Protein AF-A0A9P5XUU3-F1 (afdb_monomer_lite)

pLDDT: mean 78.62, std 19.65, range [27.23, 97.88]

InterPro domains:
  IPR021765 Mycotoxin biosynthesis protein UstYa-like [PF11807] (50-135)
  IPR021765 Mycotoxin biosynthesis protein UstYa-like [PTHR33365] (33-139)

Sequence (189 aa):
MRLPIKLEPVQAEFDCSVRYSLNSPVAEEVWTKSTDTQSGGMIRLGPDRRVFAIAMYHQLHCLAGISRALTAKNRTTASDGHVGHCLNYLRQVFECSADATEEPVVKVSTLKSQGCAPPFIRQCSNWSTLYDFISANYLAFHQFKVKNGTWSCSNEGRDETEGTPKRPPQADLCMLSASGRDSPEAHVH

Structure (mmCIF, N/CA/C/O backbone):
data_AF-A0A9P5XUU3-F1
#
_entry.id   AF-A0A9P5XUU3-F1
#
loop_
_atom_site.group_PDB
_atom_site.id
_atom_site.type_symbol
_atom_site.label_atom_id
_atom_site.label_alt_id
_atom_site.label_comp_id
_atom_site.label_asym_id
_atom_site.label_entity_id
_atom_site.label_seq_id
_atom_site.pdbx_PDB_ins_code
_atom_site.Cartn_x
_atom_site.Cartn_y
_atom_site.Cartn_z
_atom_site.occupancy
_atom_site.B_iso_or_equiv
_atom_site.auth_seq_id
_atom_site.auth_comp_id
_atom_site.auth_asym_id
_atom_site.auth_atom_id
_atom_site.pdbx_PDB_model_num
ATOM 1 N N . MET A 1 1 ? -11.807 -11.738 6.357 1.00 65.62 1 MET A N 1
ATOM 2 C CA . MET A 1 1 ? -12.912 -10.779 6.595 1.00 65.62 1 MET A CA 1
ATOM 3 C C . MET A 1 1 ? -12.605 -9.508 5.810 1.00 65.62 1 MET A C 1
ATOM 5 O O . MET A 1 1 ? -11.442 -9.128 5.778 1.00 65.62 1 MET A O 1
ATOM 9 N N . ARG A 1 2 ? -13.588 -8.906 5.130 1.00 84.50 2 ARG A N 1
ATOM 10 C CA . ARG A 1 2 ? -13.426 -7.645 4.378 1.00 84.50 2 ARG A CA 1
ATOM 11 C C . ARG A 1 2 ? -14.176 -6.519 5.089 1.00 84.50 2 ARG A C 1
ATOM 13 O O . ARG A 1 2 ? -15.136 -6.792 5.808 1.00 84.50 2 ARG A O 1
ATOM 20 N N . LEU A 1 3 ? -13.724 -5.281 4.899 1.00 90.31 3 LEU A N 1
ATOM 21 C CA . LEU A 1 3 ? -14.426 -4.106 5.412 1.00 90.31 3 LEU A CA 1
ATOM 22 C C . LEU A 1 3 ? -15.772 -3.932 4.703 1.00 90.31 3 LEU A C 1
ATOM 24 O O . LEU A 1 3 ? -15.871 -4.278 3.524 1.00 90.31 3 LEU A O 1
ATOM 28 N N . PRO A 1 4 ? -16.795 -3.388 5.386 1.00 90.00 4 PRO A N 1
ATOM 29 C CA . PRO A 1 4 ? -18.115 -3.152 4.809 1.00 90.00 4 PRO A CA 1
ATOM 30 C C . PRO A 1 4 ? -18.118 -1.887 3.934 1.00 90.00 4 PRO A C 1
ATOM 32 O O . PRO A 1 4 ? -18.954 -1.006 4.099 1.00 90.00 4 PRO A O 1
ATOM 35 N N . ILE A 1 5 ? -17.147 -1.776 3.029 1.00 93.06 5 ILE A N 1
ATOM 36 C CA . ILE A 1 5 ? -17.024 -0.686 2.063 1.00 93.06 5 ILE A CA 1
ATOM 37 C C . ILE A 1 5 ? -16.853 -1.280 0.672 1.00 93.06 5 ILE A C 1
ATOM 39 O O . ILE A 1 5 ? -16.197 -2.309 0.494 1.00 93.06 5 ILE A O 1
ATOM 43 N N . LYS A 1 6 ? -17.442 -0.620 -0.320 1.00 94.56 6 LYS A N 1
ATOM 44 C CA . LYS A 1 6 ? -17.245 -0.955 -1.725 1.00 94.56 6 LYS A CA 1
ATOM 45 C C . LYS A 1 6 ? -16.181 -0.021 -2.289 1.00 94.56 6 LYS A C 1
ATOM 47 O O . LYS A 1 6 ? -16.319 1.191 -2.179 1.00 94.56 6 LYS A O 1
ATOM 52 N N . LEU A 1 7 ? -15.126 -0.590 -2.863 1.00 94.75 7 LEU A N 1
ATOM 53 C CA . LEU A 1 7 ? -14.118 0.170 -3.597 1.00 94.75 7 LEU A CA 1
ATOM 54 C C . LEU A 1 7 ? -14.467 0.065 -5.077 1.00 94.75 7 LEU A C 1
ATOM 56 O O . LEU A 1 7 ? -14.369 -1.018 -5.654 1.00 94.75 7 LEU A O 1
ATOM 60 N N . GLU A 1 8 ? -14.935 1.159 -5.671 1.00 95.19 8 GLU A N 1
ATOM 61 C CA . GLU A 1 8 ? -15.230 1.171 -7.104 1.00 95.19 8 GLU A CA 1
ATOM 62 C C . GLU A 1 8 ? -13.932 1.099 -7.920 1.00 95.19 8 GLU A C 1
ATOM 64 O O . GLU A 1 8 ? -12.906 1.629 -7.480 1.00 95.19 8 GLU A O 1
ATOM 69 N N . PRO A 1 9 ? -13.939 0.468 -9.103 1.00 95.06 9 PRO A N 1
ATOM 70 C CA . PRO A 1 9 ? -12.786 0.498 -9.987 1.00 95.06 9 PRO A CA 1
ATOM 71 C C . PRO A 1 9 ? -12.502 1.908 -10.513 1.00 95.06 9 PRO A C 1
ATOM 73 O O . PRO A 1 9 ? -13.422 2.658 -10.837 1.00 95.06 9 PRO A O 1
ATOM 76 N N . VAL A 1 10 ? -11.224 2.243 -10.653 1.00 95.31 10 VAL A N 1
ATOM 77 C CA . VAL A 1 10 ? -10.732 3.475 -11.283 1.00 95.31 10 VAL A CA 1
ATOM 78 C C . VAL A 1 10 ? -9.611 3.140 -12.254 1.00 95.31 10 VAL A C 1
ATOM 80 O O . VAL A 1 10 ? -8.883 2.168 -12.061 1.00 95.31 10 VAL A O 1
ATOM 83 N N . GLN A 1 11 ? -9.460 3.949 -13.296 1.00 94.38 11 GLN A N 1
ATOM 84 C CA . GLN A 1 11 ? -8.287 3.880 -14.158 1.00 94.38 11 GLN A CA 1
ATOM 85 C C . GLN A 1 11 ? -7.158 4.686 -13.522 1.00 94.38 11 GLN A C 1
ATOM 87 O O . GLN A 1 11 ? -7.362 5.832 -13.119 1.00 94.38 11 GLN A O 1
ATOM 92 N N . ALA A 1 12 ? -5.982 4.079 -13.423 1.00 90.25 12 ALA A N 1
ATOM 93 C CA . ALA A 1 12 ? -4.764 4.744 -12.998 1.00 90.25 12 ALA A CA 1
ATOM 94 C C . ALA A 1 12 ? -3.713 4.586 -14.093 1.00 90.25 12 ALA A C 1
ATOM 96 O O . ALA A 1 12 ? -3.523 3.492 -14.622 1.00 90.25 12 ALA A O 1
ATOM 97 N N . GLU A 1 13 ? -3.032 5.674 -14.426 1.00 90.25 13 GLU A N 1
ATOM 98 C CA . GLU A 1 13 ? -1.862 5.617 -15.292 1.00 90.25 13 GLU A CA 1
ATOM 99 C C . GLU A 1 13 ? -0.655 5.169 -14.465 1.00 90.25 13 GLU A C 1
ATOM 101 O O . GLU A 1 13 ? -0.325 5.771 -13.439 1.00 90.25 13 GLU A O 1
ATOM 106 N N . PHE A 1 14 ? -0.018 4.081 -14.889 1.00 87.12 14 PHE A N 1
ATOM 107 C CA . PHE A 1 14 ? 1.319 3.741 -14.437 1.00 87.12 14 PHE A CA 1
ATOM 108 C C . PHE A 1 14 ? 2.300 4.660 -15.161 1.00 87.12 14 PHE A C 1
ATOM 110 O O . PHE A 1 14 ? 2.354 4.643 -16.387 1.00 87.12 14 PHE A O 1
ATOM 117 N N . ASP A 1 15 ? 3.069 5.443 -14.407 1.00 83.50 15 ASP A N 1
ATOM 118 C CA . ASP A 1 15 ? 4.082 6.355 -14.940 1.00 83.50 15 ASP A CA 1
ATOM 119 C C . ASP A 1 15 ? 5.436 6.144 -14.247 1.00 83.50 15 ASP A C 1
ATOM 121 O O . ASP A 1 15 ? 5.524 5.681 -13.102 1.00 83.50 15 ASP A O 1
ATOM 125 N N . CYS A 1 16 ? 6.501 6.521 -14.952 1.00 78.94 16 CYS A N 1
ATOM 126 C CA . CYS A 1 16 ? 7.887 6.502 -14.514 1.00 78.94 16 CYS A CA 1
ATOM 127 C C . CYS A 1 16 ? 8.137 7.506 -13.391 1.00 78.94 16 CYS A C 1
ATOM 129 O O . CYS A 1 16 ? 8.719 8.577 -13.565 1.00 78.94 16 CYS A O 1
ATOM 131 N N . SER A 1 17 ? 7.713 7.137 -12.190 1.00 75.00 17 SER A N 1
ATOM 132 C CA . SER A 1 17 ? 7.812 8.004 -11.032 1.00 75.00 17 SER A CA 1
ATOM 133 C C . SER A 1 17 ? 9.230 8.022 -10.464 1.00 75.00 17 SER A C 1
ATOM 135 O O . SER A 1 17 ? 9.671 7.087 -9.796 1.00 75.00 17 SER A O 1
ATOM 137 N N . VAL A 1 18 ? 9.918 9.157 -10.612 1.00 77.88 18 VAL A N 1
ATOM 138 C CA . VAL A 1 18 ? 11.170 9.440 -9.879 1.00 77.88 18 VAL A CA 1
ATOM 139 C C . VAL A 1 18 ? 10.960 9.550 -8.362 1.00 77.88 18 VAL A C 1
ATOM 141 O O . VAL A 1 18 ? 11.931 9.531 -7.600 1.00 77.88 18 VAL A O 1
ATOM 144 N N . ARG A 1 19 ? 9.698 9.650 -7.906 1.00 81.44 19 ARG A N 1
ATOM 145 C CA . ARG A 1 19 ? 9.340 9.840 -6.491 1.00 81.44 19 ARG A CA 1
ATOM 146 C C . ARG A 1 19 ? 9.775 8.656 -5.629 1.00 81.44 19 ARG A C 1
ATOM 148 O O . ARG A 1 19 ? 10.229 8.870 -4.516 1.00 81.44 19 ARG A O 1
ATOM 155 N N . TYR A 1 20 ? 9.686 7.434 -6.156 1.00 83.75 20 TYR A N 1
ATOM 156 C CA . TYR A 1 20 ? 10.033 6.199 -5.438 1.00 83.75 20 TYR A CA 1
ATOM 157 C C . TYR A 1 20 ? 11.452 5.698 -5.750 1.00 83.75 20 TYR A C 1
ATOM 159 O O . TYR A 1 20 ? 11.743 4.508 -5.634 1.00 83.75 20 TYR A O 1
ATOM 167 N N . SER A 1 21 ? 12.346 6.593 -6.177 1.00 82.81 21 SER A N 1
ATOM 168 C CA . SER A 1 21 ? 13.748 6.247 -6.423 1.00 82.81 21 SER A CA 1
ATOM 169 C C . SER A 1 21 ? 14.451 5.800 -5.135 1.00 82.81 21 SER A C 1
ATOM 171 O O . SER A 1 21 ? 14.191 6.322 -4.054 1.00 82.81 21 SER A O 1
ATOM 173 N N . LEU A 1 22 ? 15.368 4.832 -5.247 1.00 82.94 22 LEU A N 1
ATOM 174 C CA . LEU A 1 22 ? 16.083 4.276 -4.087 1.00 82.94 22 LEU A CA 1
ATOM 175 C C . LEU A 1 22 ? 17.055 5.280 -3.450 1.00 82.94 22 LEU A C 1
ATOM 177 O O . LEU A 1 22 ? 17.244 5.275 -2.239 1.00 82.94 22 LEU A O 1
ATOM 181 N N . ASN A 1 23 ? 17.669 6.134 -4.274 1.00 78.88 23 ASN A N 1
ATOM 182 C CA . ASN A 1 23 ? 18.800 6.983 -3.895 1.00 78.88 23 ASN A CA 1
ATOM 183 C C . ASN A 1 23 ? 18.519 8.458 -4.215 1.00 78.88 23 ASN A C 1
ATOM 185 O O . ASN A 1 23 ? 19.254 9.091 -4.970 1.00 78.88 23 ASN A O 1
ATOM 189 N N . SER A 1 24 ? 17.432 8.994 -3.664 1.00 83.50 24 SER A N 1
ATOM 190 C CA . SER A 1 24 ? 17.077 10.412 -3.764 1.00 83.50 24 SER A CA 1
ATOM 191 C C . SER A 1 24 ? 17.013 11.048 -2.374 1.00 83.50 24 SER A C 1
ATOM 193 O O . SER A 1 24 ? 16.601 10.368 -1.433 1.00 83.50 24 SER A O 1
ATOM 195 N N . PRO A 1 25 ? 17.353 12.345 -2.221 1.00 83.00 25 PRO A N 1
ATOM 196 C CA . PRO A 1 25 ? 17.229 13.050 -0.944 1.00 83.00 25 PRO A CA 1
ATOM 197 C C . PRO A 1 25 ? 15.824 12.996 -0.330 1.00 83.00 25 PRO A C 1
ATOM 199 O O . PRO A 1 25 ? 15.691 13.109 0.881 1.00 83.00 25 PRO A O 1
ATOM 202 N N . VAL A 1 26 ? 14.784 12.807 -1.152 1.00 85.75 26 VAL A N 1
ATOM 203 C CA . VAL A 1 26 ? 13.383 12.741 -0.699 1.00 85.75 26 VAL A CA 1
ATOM 204 C C . VAL A 1 26 ? 12.847 11.313 -0.562 1.00 85.75 26 VAL A C 1
ATOM 206 O O . VAL A 1 26 ? 11.687 11.132 -0.208 1.00 85.75 26 VAL A O 1
ATOM 209 N N . ALA A 1 27 ? 13.653 10.284 -0.850 1.00 84.94 27 ALA A N 1
ATOM 210 C CA . ALA A 1 27 ? 13.180 8.898 -0.883 1.00 84.94 27 ALA A CA 1
ATOM 211 C C . ALA A 1 27 ? 12.621 8.444 0.476 1.00 84.94 27 ALA A C 1
ATOM 213 O O . ALA A 1 27 ? 11.546 7.851 0.539 1.00 84.94 27 ALA A O 1
ATOM 214 N N . GLU A 1 28 ? 13.319 8.763 1.569 1.00 83.69 28 GLU A N 1
ATOM 215 C CA . GLU A 1 28 ? 12.873 8.435 2.928 1.00 83.69 28 GLU A CA 1
ATOM 216 C C . GLU A 1 28 ? 11.540 9.108 3.272 1.00 83.69 28 GLU A C 1
ATOM 218 O O . GLU A 1 28 ? 10.632 8.453 3.789 1.00 83.69 28 GLU A O 1
ATOM 223 N N . GLU A 1 29 ? 11.390 10.389 2.929 1.00 88.81 29 GLU A N 1
ATOM 224 C CA . GLU A 1 29 ? 10.147 11.126 3.140 1.00 88.81 29 GLU A CA 1
ATOM 225 C C . GLU A 1 29 ? 8.999 10.513 2.331 1.00 88.81 29 GLU A C 1
ATOM 227 O O . GLU A 1 29 ? 7.939 10.244 2.891 1.00 88.81 29 GLU A O 1
ATOM 232 N N . VAL A 1 30 ? 9.207 10.226 1.041 1.00 89.69 30 VAL A N 1
ATOM 233 C CA . VAL A 1 30 ? 8.179 9.641 0.165 1.00 89.69 30 VAL A CA 1
ATOM 234 C C . VAL A 1 30 ? 7.697 8.291 0.695 1.00 89.69 30 VAL A C 1
ATOM 236 O O . VAL A 1 30 ? 6.487 8.060 0.782 1.00 89.69 30 VAL A O 1
ATOM 239 N N . TRP A 1 31 ? 8.616 7.405 1.085 1.00 88.06 31 TRP A N 1
ATOM 240 C CA . TRP A 1 31 ? 8.247 6.104 1.641 1.00 88.06 31 TRP A CA 1
ATOM 241 C C . TRP A 1 31 ? 7.551 6.233 2.994 1.00 88.06 31 TRP A C 1
ATOM 243 O O . TRP A 1 31 ? 6.535 5.576 3.208 1.00 88.06 31 TRP A O 1
ATOM 253 N N . THR A 1 32 ? 8.020 7.123 3.867 1.00 84.44 32 THR A N 1
ATOM 254 C CA . THR A 1 32 ? 7.365 7.391 5.157 1.00 84.44 32 THR A CA 1
ATOM 255 C C . THR A 1 32 ? 5.943 7.907 4.947 1.00 84.44 32 THR A C 1
ATOM 257 O O . THR A 1 32 ? 4.993 7.390 5.536 1.00 84.44 32 THR A O 1
ATOM 260 N N . LYS A 1 33 ? 5.770 8.870 4.035 1.00 86.94 33 LYS A N 1
ATOM 261 C CA . LYS A 1 33 ? 4.471 9.456 3.694 1.00 86.94 33 LYS A CA 1
ATOM 262 C C . LYS A 1 33 ? 3.510 8.463 3.055 1.00 86.94 33 LYS A C 1
ATOM 264 O O . LYS A 1 33 ? 2.307 8.600 3.244 1.00 86.94 33 LYS A O 1
ATOM 269 N N . SER A 1 34 ? 4.009 7.434 2.368 1.00 83.25 34 SER A N 1
ATOM 270 C CA . SER A 1 34 ? 3.156 6.381 1.800 1.00 83.25 34 SER A CA 1
ATOM 271 C C . SER A 1 34 ? 2.396 5.572 2.860 1.00 83.25 34 SER A C 1
ATOM 273 O O . SER A 1 34 ? 1.340 5.017 2.571 1.00 83.25 34 SER A O 1
ATOM 275 N N . THR A 1 35 ? 2.892 5.542 4.098 1.00 81.81 35 THR A N 1
ATOM 276 C CA . THR A 1 35 ? 2.258 4.855 5.234 1.00 81.81 35 THR A CA 1
ATOM 277 C C . THR A 1 35 ? 1.713 5.811 6.298 1.00 81.81 35 THR A C 1
ATOM 279 O O . THR A 1 35 ? 1.081 5.363 7.256 1.00 81.81 35 THR A O 1
ATOM 282 N N . ASP A 1 36 ? 1.937 7.117 6.133 1.00 79.69 36 ASP A N 1
ATOM 283 C CA . ASP A 1 36 ? 1.601 8.159 7.104 1.00 79.69 36 ASP A CA 1
ATOM 284 C C . ASP A 1 36 ? 0.087 8.402 7.137 1.00 79.69 36 ASP A C 1
ATOM 286 O O . ASP A 1 36 ? -0.489 9.172 6.369 1.00 79.69 36 ASP A O 1
ATOM 290 N N . THR A 1 37 ? -0.575 7.694 8.044 1.00 79.75 37 THR A N 1
ATOM 291 C CA . THR A 1 37 ? -1.946 7.985 8.456 1.00 79.75 37 THR A CA 1
ATOM 292 C C . THR A 1 37 ? -1.970 8.207 9.947 1.00 79.75 37 THR A C 1
ATOM 294 O O . THR A 1 37 ? -1.188 7.612 10.685 1.00 79.75 37 THR A O 1
ATOM 297 N N . GLN A 1 38 ? -2.952 8.975 10.415 1.00 80.75 38 GLN A N 1
ATOM 298 C CA . GLN A 1 38 ? -3.143 9.211 11.846 1.00 80.75 38 GLN A CA 1
ATOM 299 C C . GLN A 1 38 ? -3.310 7.909 12.655 1.00 80.75 38 GLN A C 1
ATOM 301 O O . GLN A 1 38 ? -3.045 7.893 13.856 1.00 80.75 38 GLN A O 1
ATOM 306 N N . SER A 1 39 ? -3.734 6.817 12.007 1.00 81.50 39 SER A N 1
ATOM 307 C CA . SER A 1 39 ? -3.891 5.500 12.623 1.00 81.50 39 SER A CA 1
ATOM 308 C C . SER A 1 39 ? -2.779 4.492 12.301 1.00 81.50 39 SER A C 1
ATOM 310 O O . SER A 1 39 ? -2.865 3.360 12.774 1.00 81.50 39 SER A O 1
ATOM 312 N N . GLY A 1 40 ? -1.778 4.843 11.486 1.00 81.69 40 GLY A N 1
ATOM 313 C CA . GLY A 1 40 ? -0.751 3.904 11.010 1.00 81.69 40 GLY A CA 1
ATOM 314 C C . GLY A 1 40 ? -1.311 2.741 10.176 1.00 81.69 40 GLY A C 1
ATOM 315 O O . GLY A 1 40 ? -0.805 1.624 10.236 1.00 81.69 40 GLY A O 1
ATOM 316 N N . GLY A 1 41 ? -2.419 2.953 9.458 1.00 87.38 41 GLY A N 1
ATOM 317 C CA . GLY A 1 41 ? -3.099 1.910 8.687 1.00 87.38 41 GLY A CA 1
ATOM 318 C C . GLY A 1 41 ? -3.912 0.933 9.541 1.00 87.38 41 GLY A C 1
ATOM 319 O O . GLY A 1 41 ? -4.351 -0.109 9.047 1.00 87.38 41 GLY A O 1
ATOM 320 N N . MET A 1 42 ? -4.124 1.260 10.817 1.00 88.88 42 MET A N 1
ATOM 321 C CA . MET A 1 42 ? -4.920 0.467 11.749 1.00 88.88 42 MET A CA 1
ATOM 322 C C . MET A 1 42 ? -6.351 1.004 11.847 1.00 88.88 42 MET A C 1
ATOM 324 O O . MET A 1 42 ? -6.605 2.198 11.686 1.00 88.88 42 MET A O 1
ATOM 328 N N . ILE A 1 43 ? -7.294 0.123 12.163 1.00 91.44 43 ILE A N 1
ATOM 329 C CA . ILE A 1 43 ? -8.706 0.451 12.402 1.00 91.44 43 ILE A CA 1
ATOM 330 C C . ILE A 1 43 ? -9.254 -0.289 13.616 1.00 91.44 43 ILE A C 1
ATOM 332 O O . ILE A 1 43 ? -8.697 -1.285 14.080 1.00 91.44 43 ILE A O 1
ATOM 336 N N . ARG A 1 44 ? -10.386 0.208 14.112 1.00 89.88 44 ARG A N 1
ATOM 337 C CA . ARG A 1 44 ? -11.081 -0.254 15.310 1.00 89.88 44 ARG A CA 1
ATOM 338 C C . ARG A 1 44 ? -12.466 -0.759 14.935 1.00 89.88 44 ARG A C 1
ATOM 340 O O . ARG A 1 44 ? -13.295 0.023 14.471 1.00 89.88 44 ARG A O 1
ATOM 347 N N . LEU A 1 45 ? -12.729 -2.051 15.131 1.00 89.25 45 LEU A N 1
ATOM 348 C CA . LEU A 1 45 ? -14.003 -2.677 14.752 1.00 89.25 45 LEU A CA 1
ATOM 349 C C . LEU A 1 45 ? -14.672 -3.396 15.927 1.00 89.25 45 LEU A C 1
ATOM 351 O O . LEU A 1 45 ? -14.015 -3.877 16.850 1.00 89.25 45 LEU A O 1
ATOM 355 N N . GLY A 1 46 ? -15.997 -3.518 15.837 1.00 87.19 46 GLY A N 1
ATOM 356 C CA . GLY A 1 46 ? -16.831 -4.209 16.817 1.00 87.19 46 GLY A CA 1
ATOM 357 C C . GLY A 1 46 ? -17.097 -3.404 18.097 1.00 87.19 46 GLY A C 1
ATOM 358 O O . GLY A 1 46 ? -16.585 -2.285 18.250 1.00 87.19 46 GLY A O 1
ATOM 359 N N . PRO A 1 47 ? -17.917 -3.962 19.007 1.00 83.25 47 PRO A N 1
ATOM 360 C CA . PRO A 1 47 ? -18.206 -3.362 20.311 1.00 83.25 47 PRO A CA 1
ATOM 361 C C . PRO A 1 47 ? -16.926 -3.110 21.112 1.00 83.25 47 PRO A C 1
ATOM 363 O O . PRO A 1 47 ? -16.711 -1.997 21.582 1.00 83.25 47 PRO A O 1
ATOM 366 N N . ASP A 1 48 ? -16.013 -4.085 21.106 1.00 81.62 48 ASP A N 1
ATOM 367 C CA . ASP A 1 48 ? -14.766 -4.049 21.879 1.00 81.62 48 ASP A CA 1
ATOM 368 C C . ASP A 1 48 ? -13.629 -3.290 21.183 1.00 81.62 48 ASP A C 1
ATOM 370 O O . ASP A 1 48 ? -12.475 -3.447 21.552 1.00 81.62 48 ASP A O 1
ATOM 374 N N . ARG A 1 49 ? -13.899 -2.520 20.117 1.00 83.06 49 ARG A N 1
ATOM 375 C CA . ARG A 1 49 ? -12.893 -1.678 19.424 1.00 83.06 49 ARG A CA 1
ATOM 376 C C . ARG A 1 49 ? -11.573 -2.405 19.117 1.00 83.06 49 ARG A C 1
ATOM 378 O O . ARG A 1 49 ? -10.474 -1.848 19.219 1.00 83.06 49 ARG A O 1
ATOM 385 N N . ARG A 1 50 ? -11.691 -3.660 18.689 1.00 83.88 50 ARG A N 1
ATOM 386 C CA . ARG A 1 50 ? -10.568 -4.527 18.331 1.00 83.88 50 ARG A CA 1
ATOM 387 C C . ARG A 1 50 ? -9.732 -3.903 17.216 1.00 83.88 50 ARG A C 1
ATOM 389 O O . ARG A 1 50 ? -10.295 -3.350 16.270 1.00 83.88 50 ARG A O 1
ATOM 396 N N . VAL A 1 51 ? -8.406 -3.998 17.334 1.00 85.31 51 VAL A N 1
ATOM 397 C CA . VAL A 1 51 ? -7.468 -3.498 16.314 1.00 85.31 51 VAL A CA 1
ATOM 398 C C . VAL A 1 51 ? -7.402 -4.458 15.146 1.00 85.31 51 VAL A C 1
ATOM 400 O O . VAL A 1 51 ? -7.268 -5.666 15.357 1.00 85.31 51 VAL A O 1
ATOM 403 N N . PHE A 1 52 ? -7.400 -3.902 13.941 1.00 88.38 52 PHE A N 1
ATOM 404 C CA . PHE A 1 52 ? -7.066 -4.616 12.720 1.00 88.38 52 PHE A CA 1
ATOM 405 C C . PHE A 1 52 ? -6.146 -3.759 11.856 1.00 88.38 52 PHE A C 1
ATOM 407 O O . PHE A 1 52 ? -6.382 -2.561 11.709 1.00 88.38 52 PHE A O 1
ATOM 414 N N . ALA A 1 53 ? -5.130 -4.386 11.267 1.00 89.62 53 ALA A N 1
ATOM 415 C CA . ALA A 1 53 ? -4.313 -3.775 10.229 1.00 89.62 53 ALA A CA 1
ATOM 416 C C . ALA A 1 53 ? -5.028 -3.870 8.879 1.00 89.62 53 ALA A C 1
ATOM 418 O O . ALA A 1 53 ? -5.599 -4.909 8.530 1.00 89.62 53 ALA A O 1
ATOM 419 N N . ILE A 1 54 ? -4.983 -2.795 8.104 1.00 91.94 54 ILE A N 1
ATOM 420 C CA . ILE A 1 54 ? -5.523 -2.780 6.749 1.00 91.94 54 ILE A CA 1
ATOM 421 C C . ILE A 1 54 ? -4.478 -3.329 5.788 1.00 91.94 54 ILE A C 1
ATOM 423 O O . ILE A 1 54 ? -3.343 -2.858 5.750 1.00 91.94 54 ILE A O 1
ATOM 427 N N . ALA A 1 55 ? -4.890 -4.294 4.963 1.00 93.44 55 ALA A N 1
ATOM 428 C CA . ALA A 1 55 ? -3.995 -4.989 4.041 1.00 93.44 55 ALA A CA 1
ATOM 429 C C . ALA A 1 55 ? -3.226 -4.030 3.114 1.00 93.44 55 ALA A C 1
ATOM 431 O O . ALA A 1 55 ? -2.020 -4.185 2.970 1.00 93.44 55 ALA A O 1
ATOM 432 N N . MET A 1 56 ? -3.885 -3.003 2.560 1.00 93.56 56 MET A N 1
ATOM 433 C CA . MET A 1 56 ? -3.231 -1.999 1.706 1.00 93.56 56 MET A CA 1
ATOM 434 C C . MET A 1 56 ? -2.055 -1.308 2.413 1.00 93.56 56 MET A C 1
ATOM 436 O O . MET A 1 56 ? -0.984 -1.174 1.835 1.00 93.56 56 MET A O 1
ATOM 440 N N . TYR A 1 57 ? -2.207 -0.918 3.681 1.00 92.44 57 TYR A N 1
ATOM 441 C CA . TYR A 1 57 ? -1.113 -0.273 4.418 1.00 92.44 57 TYR A CA 1
ATOM 442 C C . TYR A 1 57 ? -0.022 -1.246 4.808 1.00 92.44 57 TYR A C 1
ATOM 444 O O . TYR A 1 57 ? 1.141 -0.865 4.805 1.00 92.44 57 TYR A O 1
ATOM 452 N N . HIS A 1 58 ? -0.369 -2.501 5.096 1.00 93.38 58 HIS A N 1
ATOM 453 C CA . HI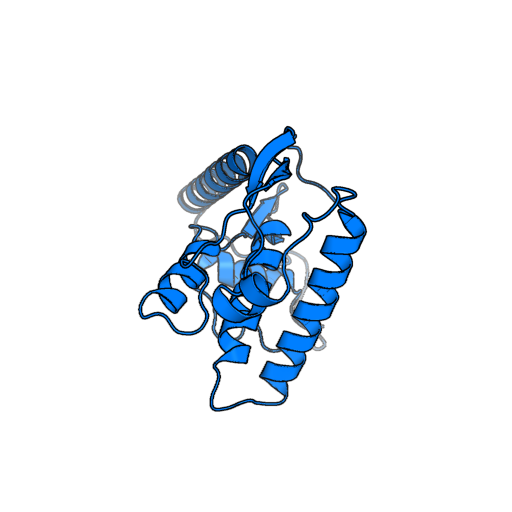S A 1 58 ? 0.649 -3.518 5.314 1.00 93.38 58 HIS A CA 1
ATOM 454 C C . HIS A 1 58 ? 1.485 -3.728 4.040 1.00 93.38 58 HIS A C 1
ATOM 456 O O . HIS A 1 58 ? 2.705 -3.791 4.117 1.00 93.38 58 HIS A O 1
ATOM 462 N N . GLN A 1 59 ? 0.858 -3.724 2.858 1.00 95.19 59 GLN A N 1
ATOM 463 C CA . GLN A 1 59 ? 1.565 -3.786 1.572 1.00 95.19 59 GLN A CA 1
ATOM 464 C C . GLN A 1 59 ? 2.502 -2.582 1.379 1.00 95.19 59 GLN A C 1
ATOM 466 O O . GLN A 1 59 ? 3.666 -2.766 1.029 1.00 95.19 59 GLN A O 1
ATOM 471 N N . LEU A 1 60 ? 2.028 -1.361 1.655 1.00 93.75 60 LEU A N 1
ATOM 472 C CA . LEU A 1 60 ? 2.840 -0.139 1.569 1.00 93.75 60 LEU A CA 1
ATOM 473 C C . LEU A 1 60 ? 3.998 -0.143 2.583 1.00 93.75 60 LEU A C 1
ATOM 475 O O . LEU A 1 60 ? 5.129 0.183 2.224 1.00 93.75 60 LEU A O 1
ATOM 479 N N . HIS A 1 61 ? 3.755 -0.607 3.811 1.00 92.56 61 HIS A N 1
ATOM 480 C CA . HIS A 1 61 ? 4.784 -0.818 4.832 1.00 92.56 61 HIS A CA 1
ATOM 481 C C . HIS A 1 61 ? 5.850 -1.813 4.361 1.00 92.56 61 HIS A C 1
ATOM 483 O O . HIS A 1 61 ? 7.046 -1.541 4.485 1.00 92.56 61 HIS A O 1
ATOM 489 N N . CYS A 1 62 ? 5.437 -2.940 3.772 1.00 94.75 62 CYS A N 1
ATOM 490 C CA . CYS A 1 62 ? 6.355 -3.921 3.201 1.00 94.75 62 CYS A CA 1
ATOM 491 C C . CYS A 1 62 ? 7.215 -3.307 2.087 1.00 94.75 62 CYS A C 1
ATOM 493 O O . CYS A 1 62 ? 8.427 -3.517 2.082 1.00 94.75 62 CYS A O 1
ATOM 495 N N . LEU A 1 63 ? 6.626 -2.519 1.179 1.00 94.38 63 LEU A N 1
ATOM 496 C CA . LEU A 1 63 ? 7.367 -1.830 0.115 1.00 94.38 63 LEU A CA 1
ATOM 497 C C . LEU A 1 63 ? 8.389 -0.830 0.679 1.00 94.38 63 LEU A C 1
ATOM 499 O O . LEU A 1 63 ? 9.557 -0.867 0.290 1.00 94.38 63 LEU A O 1
ATOM 503 N N . ALA A 1 64 ? 7.997 -0.010 1.658 1.00 90.56 64 ALA A N 1
ATOM 504 C CA . ALA A 1 64 ? 8.906 0.909 2.345 1.00 90.56 64 ALA A CA 1
ATOM 505 C C . ALA A 1 64 ? 10.032 0.165 3.094 1.00 90.56 64 ALA A C 1
ATOM 507 O O . ALA A 1 64 ? 11.181 0.612 3.124 1.00 90.56 64 ALA A O 1
ATOM 508 N N . GLY A 1 65 ? 9.730 -0.988 3.700 1.00 89.94 65 GLY A N 1
ATOM 509 C CA . GLY A 1 65 ? 10.712 -1.874 4.330 1.00 89.94 65 GLY A CA 1
ATOM 510 C C . GLY A 1 65 ? 11.722 -2.451 3.338 1.00 89.94 65 GLY A C 1
ATOM 511 O O . GLY A 1 65 ? 12.925 -2.390 3.586 1.00 89.94 65 GLY A O 1
ATOM 512 N N . ILE A 1 66 ? 11.250 -2.940 2.189 1.00 92.38 66 ILE A N 1
ATOM 513 C CA . ILE A 1 66 ? 12.108 -3.453 1.113 1.00 92.38 66 ILE A CA 1
ATOM 514 C C . ILE A 1 66 ? 13.006 -2.340 0.568 1.00 92.38 66 ILE A C 1
ATOM 516 O O . ILE A 1 66 ? 14.210 -2.553 0.438 1.00 92.38 66 ILE A O 1
ATOM 520 N N . SER A 1 67 ? 12.466 -1.142 0.318 1.00 90.25 67 SER A N 1
ATOM 521 C CA . SER A 1 67 ? 13.271 -0.010 -0.158 1.00 90.25 67 SER A CA 1
ATOM 522 C C . SER A 1 67 ? 14.419 0.319 0.798 1.00 90.25 67 SER A C 1
ATOM 524 O O . SER A 1 67 ? 15.551 0.500 0.354 1.00 90.25 67 SER A O 1
ATOM 526 N N . ARG A 1 68 ? 14.159 0.352 2.112 1.00 87.75 68 ARG A N 1
ATOM 527 C CA . ARG A 1 68 ? 15.206 0.564 3.128 1.00 87.75 68 ARG A CA 1
ATOM 528 C C . ARG A 1 68 ? 16.231 -0.569 3.141 1.00 87.75 68 ARG A C 1
ATOM 530 O O . ARG A 1 68 ? 17.424 -0.316 3.260 1.00 87.75 68 ARG A O 1
ATOM 537 N N . ALA A 1 69 ? 15.790 -1.817 2.990 1.00 90.75 69 ALA A N 1
ATOM 538 C CA . ALA A 1 69 ? 16.684 -2.972 2.976 1.00 90.75 69 ALA A CA 1
ATOM 539 C C . ALA A 1 69 ? 17.617 -3.008 1.752 1.00 90.75 69 ALA A C 1
ATOM 541 O O . ALA A 1 69 ? 18.723 -3.541 1.846 1.00 90.75 69 ALA A O 1
ATOM 542 N N . LEU A 1 70 ? 17.195 -2.441 0.617 1.00 90.38 70 LEU A N 1
ATOM 543 C CA . LEU A 1 70 ? 18.014 -2.344 -0.597 1.00 90.38 70 LEU A CA 1
ATOM 544 C C . LEU A 1 70 ? 19.175 -1.348 -0.459 1.00 90.38 70 LEU A C 1
ATOM 546 O O . LEU A 1 70 ? 20.198 -1.523 -1.116 1.00 90.38 70 LEU A O 1
ATOM 550 N N . THR A 1 71 ? 19.043 -0.331 0.396 1.00 88.00 71 THR A N 1
ATOM 551 C CA . THR A 1 71 ? 20.075 0.698 0.621 1.00 88.00 71 THR A CA 1
ATOM 552 C C . THR A 1 71 ? 20.802 0.547 1.962 1.00 88.00 71 THR A C 1
ATOM 554 O O . THR A 1 71 ? 21.751 1.282 2.249 1.00 88.00 71 THR A O 1
ATOM 557 N N . ALA A 1 72 ? 20.397 -0.424 2.786 1.00 87.56 72 ALA A N 1
ATOM 558 C CA . ALA A 1 72 ? 20.977 -0.675 4.097 1.00 87.56 72 ALA A CA 1
ATOM 559 C C . ALA A 1 72 ? 22.443 -1.127 3.997 1.00 87.56 72 ALA A C 1
ATOM 561 O O . ALA A 1 72 ? 22.761 -2.150 3.393 1.00 87.56 72 ALA A O 1
ATOM 562 N N . LYS A 1 73 ? 23.340 -0.392 4.668 1.00 87.56 73 LYS A N 1
ATOM 563 C CA . LYS A 1 73 ? 24.765 -0.754 4.778 1.00 87.56 73 LYS A CA 1
ATOM 564 C C . LYS A 1 73 ? 25.016 -1.891 5.771 1.00 87.56 73 LYS A C 1
ATOM 566 O O . LYS A 1 73 ? 25.953 -2.658 5.588 1.00 87.56 73 LYS A O 1
ATOM 571 N N . ASN A 1 74 ? 24.171 -2.001 6.796 1.00 87.44 74 ASN A N 1
ATOM 572 C CA . ASN A 1 74 ? 24.279 -3.006 7.849 1.00 87.44 74 ASN A CA 1
ATOM 573 C C . ASN A 1 74 ? 23.015 -3.861 7.862 1.00 87.44 74 ASN A C 1
ATOM 575 O O . ASN A 1 74 ? 21.944 -3.381 8.230 1.00 87.44 74 ASN A O 1
ATOM 579 N N . ARG A 1 75 ? 23.153 -5.126 7.465 1.00 87.56 75 ARG A N 1
ATOM 580 C CA . ARG A 1 75 ? 22.067 -6.108 7.469 1.00 87.56 75 ARG A CA 1
ATOM 581 C C . ARG A 1 75 ? 22.222 -7.042 8.661 1.00 87.56 75 ARG A C 1
ATOM 583 O O . ARG A 1 75 ? 23.333 -7.422 9.022 1.00 87.56 75 ARG A O 1
ATOM 590 N N . THR A 1 76 ? 21.102 -7.400 9.271 1.00 90.12 76 THR A N 1
ATOM 591 C CA . THR A 1 76 ? 21.017 -8.383 10.357 1.00 90.12 76 THR A CA 1
ATOM 592 C C . THR A 1 76 ? 20.100 -9.530 9.948 1.00 90.12 76 THR A C 1
ATOM 594 O O . THR A 1 76 ? 19.175 -9.333 9.157 1.00 90.12 76 THR A O 1
ATOM 597 N N . THR A 1 77 ? 20.281 -10.708 10.549 1.00 89.62 77 THR A N 1
ATOM 598 C CA . THR A 1 77 ? 19.395 -11.865 10.327 1.00 89.62 77 THR A CA 1
ATOM 599 C C . THR A 1 77 ? 17.924 -11.524 10.575 1.00 89.62 77 THR A C 1
ATOM 601 O O . THR A 1 77 ? 17.058 -11.957 9.822 1.00 89.62 77 THR A O 1
ATOM 604 N N . ALA A 1 78 ? 17.635 -10.701 11.589 1.00 84.06 78 ALA A N 1
ATOM 605 C CA . ALA A 1 78 ? 16.279 -10.233 11.873 1.00 84.06 78 ALA A CA 1
ATOM 606 C C . ALA A 1 78 ? 15.728 -9.349 10.740 1.00 84.06 78 ALA A C 1
ATOM 608 O O . ALA A 1 78 ? 14.609 -9.563 10.278 1.00 84.06 78 ALA A O 1
ATOM 609 N N . SER A 1 79 ? 16.525 -8.393 10.242 1.00 87.62 79 SER A N 1
ATOM 610 C CA . SER A 1 79 ? 16.111 -7.549 9.112 1.00 87.62 79 SER A CA 1
ATOM 611 C C . SER A 1 79 ? 15.895 -8.359 7.830 1.00 87.62 79 SER A C 1
ATOM 613 O O . SER A 1 79 ? 14.930 -8.113 7.110 1.00 87.62 79 SER A O 1
ATOM 615 N N . ASP A 1 80 ? 16.724 -9.375 7.582 1.00 90.56 80 ASP A N 1
ATOM 616 C CA . ASP A 1 80 ? 16.588 -10.256 6.423 1.00 90.56 80 ASP A CA 1
ATOM 617 C C . ASP A 1 80 ? 15.351 -11.154 6.539 1.00 90.56 80 ASP A C 1
ATOM 619 O O . ASP A 1 80 ? 14.604 -11.299 5.571 1.00 90.56 80 ASP A O 1
ATOM 623 N N . GLY A 1 81 ? 15.083 -11.698 7.731 1.00 92.88 81 GLY A N 1
ATOM 624 C CA . GLY A 1 81 ? 13.874 -12.472 8.014 1.00 92.88 81 GLY A CA 1
ATOM 625 C C . GLY A 1 81 ? 12.598 -11.656 7.796 1.00 92.88 81 GLY A C 1
ATOM 626 O O . GLY A 1 81 ? 11.660 -12.130 7.152 1.00 92.88 81 GLY A O 1
ATOM 627 N N . HIS A 1 82 ? 12.585 -10.398 8.245 1.00 91.38 82 HIS A N 1
ATOM 628 C CA . HIS A 1 82 ? 11.460 -9.490 8.021 1.00 91.38 82 HIS A CA 1
ATOM 629 C C . HIS A 1 82 ? 11.273 -9.178 6.525 1.00 91.38 82 HIS A C 1
ATOM 631 O O . HIS A 1 82 ? 10.157 -9.258 6.014 1.00 91.38 82 HIS A O 1
ATOM 637 N N . VAL A 1 83 ? 12.350 -8.916 5.775 1.00 95.12 83 VAL A N 1
ATOM 638 C CA . VAL A 1 83 ? 12.268 -8.734 4.312 1.00 95.12 83 VAL A CA 1
ATOM 639 C C . VAL A 1 83 ? 11.738 -9.994 3.623 1.00 95.12 83 VAL A C 1
ATOM 641 O O . VAL A 1 83 ? 10.885 -9.891 2.741 1.00 95.12 83 VAL A O 1
ATOM 644 N N . GLY A 1 84 ? 12.175 -11.184 4.045 1.00 95.12 84 GLY A N 1
ATOM 645 C CA . GLY A 1 84 ? 11.661 -12.459 3.539 1.00 95.12 84 GLY A CA 1
ATOM 646 C C . GLY A 1 84 ? 10.155 -12.624 3.768 1.00 95.12 84 GLY A C 1
ATOM 647 O O . GLY A 1 84 ? 9.427 -13.018 2.853 1.00 95.12 84 GLY A O 1
ATOM 648 N N . HIS A 1 85 ? 9.666 -12.246 4.953 1.00 95.56 85 HIS A N 1
ATOM 649 C CA . HIS A 1 85 ? 8.233 -12.187 5.249 1.00 95.56 85 HIS A CA 1
ATOM 650 C C . HIS A 1 85 ? 7.495 -11.226 4.305 1.00 95.56 85 HIS A C 1
ATOM 652 O O . HIS A 1 85 ? 6.508 -11.626 3.684 1.00 95.56 85 HIS A O 1
ATOM 658 N N . CYS A 1 86 ? 7.996 -9.996 4.147 1.00 96.88 86 CYS A N 1
ATOM 659 C CA . CYS A 1 86 ? 7.414 -8.981 3.266 1.00 96.88 86 CYS A CA 1
ATOM 660 C C . CYS A 1 86 ? 7.308 -9.469 1.815 1.00 96.88 86 CYS A C 1
ATOM 662 O O . CYS A 1 86 ? 6.263 -9.314 1.187 1.00 96.88 86 CYS A O 1
ATOM 664 N N . LEU A 1 87 ? 8.363 -10.098 1.289 1.00 97.88 87 LEU A N 1
ATOM 665 C CA . LEU A 1 87 ? 8.377 -10.642 -0.071 1.00 97.88 87 LEU A CA 1
ATOM 666 C C . LEU A 1 87 ? 7.322 -11.740 -0.254 1.00 97.88 87 LEU A C 1
ATOM 668 O O . LEU A 1 87 ? 6.567 -11.714 -1.227 1.00 97.88 87 LEU A O 1
ATOM 672 N N . ASN A 1 88 ? 7.216 -12.678 0.692 1.00 97.69 88 ASN A N 1
ATOM 673 C CA . ASN A 1 88 ? 6.206 -13.735 0.618 1.00 97.69 88 ASN A CA 1
ATOM 674 C C . ASN A 1 88 ? 4.772 -13.201 0.802 1.00 97.69 88 ASN A C 1
ATOM 676 O O . ASN A 1 88 ? 3.835 -13.727 0.197 1.00 97.69 88 ASN A O 1
ATOM 680 N N . TYR A 1 89 ? 4.587 -12.165 1.624 1.00 97.00 89 TYR A N 1
ATOM 681 C CA . TYR A 1 89 ? 3.299 -11.492 1.784 1.00 97.00 89 TYR A CA 1
ATOM 682 C C . TYR A 1 89 ? 2.872 -10.782 0.492 1.00 97.00 89 TYR A C 1
ATOM 684 O O . TYR A 1 89 ? 1.765 -11.014 0.005 1.00 97.00 89 TYR A O 1
ATOM 692 N N . LEU A 1 90 ? 3.759 -9.983 -0.112 1.00 97.69 90 LEU A N 1
ATOM 693 C CA . LEU A 1 90 ? 3.483 -9.280 -1.368 1.00 97.69 90 LEU A CA 1
ATOM 694 C C . LEU A 1 90 ? 3.218 -10.249 -2.527 1.00 97.69 90 LEU A C 1
ATOM 696 O O . LEU A 1 90 ? 2.275 -10.026 -3.283 1.00 97.69 90 LEU A O 1
ATOM 700 N N . ARG A 1 91 ? 3.953 -11.370 -2.614 1.00 97.31 91 ARG A N 1
ATOM 701 C CA . ARG A 1 91 ? 3.667 -12.448 -3.581 1.00 97.31 91 ARG A CA 1
ATOM 702 C C . ARG A 1 91 ? 2.206 -12.898 -3.502 1.00 97.31 91 ARG A C 1
ATOM 704 O O . ARG A 1 91 ? 1.509 -12.904 -4.511 1.00 97.31 91 ARG A O 1
ATOM 711 N N . GLN A 1 92 ? 1.734 -13.230 -2.299 1.00 97.06 92 GLN A N 1
ATOM 712 C CA . GLN A 1 92 ? 0.354 -13.679 -2.092 1.00 97.06 92 GLN A CA 1
ATOM 713 C C . GLN A 1 92 ? -0.665 -12.588 -2.429 1.00 97.06 92 GLN A C 1
ATOM 715 O O . GLN A 1 92 ? -1.711 -12.888 -2.997 1.00 97.06 92 GLN A O 1
ATOM 720 N N . VAL A 1 93 ? -0.374 -11.324 -2.109 1.00 95.75 93 VAL A N 1
ATOM 721 C CA . VAL A 1 93 ? -1.248 -10.190 -2.450 1.00 95.75 93 VAL A CA 1
ATOM 722 C C . VAL A 1 93 ? -1.410 -10.049 -3.963 1.00 95.75 93 VAL A C 1
ATOM 724 O O . VAL A 1 93 ? -2.539 -9.881 -4.433 1.00 95.75 93 VAL A O 1
ATOM 727 N N . PHE A 1 94 ? -0.311 -10.127 -4.715 1.00 95.44 94 PHE A N 1
ATOM 728 C CA . PHE A 1 94 ? -0.337 -10.033 -6.174 1.00 95.44 94 PHE A CA 1
ATOM 729 C C . PHE A 1 94 ? -1.090 -11.208 -6.799 1.00 95.44 94 PHE A C 1
ATOM 731 O O . PHE A 1 94 ? -1.941 -10.994 -7.655 1.00 95.44 94 PHE A O 1
ATOM 738 N N . GLU A 1 95 ? -0.875 -12.429 -6.307 1.00 95.44 95 GLU A N 1
ATOM 739 C CA . GLU A 1 95 ? -1.617 -13.616 -6.754 1.00 95.44 95 GLU A CA 1
ATOM 740 C C . GLU A 1 95 ? -3.117 -13.522 -6.440 1.00 95.44 95 GLU A C 1
ATOM 742 O O . GLU A 1 95 ? -3.948 -13.875 -7.273 1.00 95.44 95 GLU A O 1
ATOM 747 N N . CYS A 1 96 ? -3.490 -12.980 -5.276 1.00 94.19 96 CYS A N 1
ATOM 748 C CA . CYS A 1 96 ? -4.894 -12.745 -4.919 1.00 94.19 96 CYS A CA 1
ATOM 749 C C . CYS A 1 96 ? -5.576 -11.674 -5.782 1.00 94.19 96 CYS A C 1
ATOM 751 O O . CYS A 1 96 ? -6.806 -11.631 -5.832 1.00 94.19 96 CYS A O 1
ATOM 753 N N . SER A 1 97 ? -4.795 -10.788 -6.400 1.00 91.25 97 SER A N 1
ATOM 754 C CA . SER A 1 97 ? -5.285 -9.628 -7.153 1.00 91.25 97 SER A CA 1
ATOM 755 C C . SER A 1 97 ? -4.955 -9.724 -8.642 1.00 91.25 97 SER A C 1
ATOM 757 O O . SER A 1 97 ? -5.009 -8.698 -9.308 1.00 91.25 97 SER A O 1
ATOM 759 N N . ALA A 1 98 ? -4.585 -10.922 -9.119 1.00 92.25 98 ALA A N 1
ATOM 760 C CA . ALA A 1 98 ? -4.008 -11.204 -10.432 1.00 92.25 98 ALA A CA 1
ATOM 761 C C . ALA A 1 98 ? -4.510 -10.254 -11.535 1.00 92.25 98 ALA A C 1
ATOM 763 O O . ALA A 1 98 ? -5.616 -10.406 -12.056 1.00 92.25 98 ALA A O 1
ATOM 764 N N . ASP A 1 99 ? -3.677 -9.262 -11.858 1.00 90.19 99 ASP A N 1
ATOM 765 C CA . ASP A 1 99 ? -3.943 -8.263 -12.888 1.00 90.19 99 ASP A CA 1
ATOM 766 C C . ASP A 1 99 ? -3.540 -8.844 -14.247 1.00 90.19 99 ASP A C 1
ATOM 768 O O . ASP A 1 99 ? -2.364 -9.108 -14.496 1.00 90.19 99 ASP A O 1
ATOM 772 N N . ALA A 1 100 ? -4.529 -9.083 -15.107 1.00 90.38 10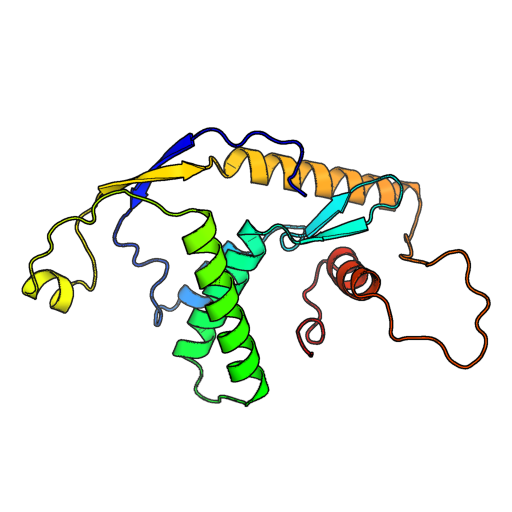0 ALA A N 1
ATOM 773 C CA . ALA A 1 100 ? -4.337 -9.658 -16.437 1.00 90.38 100 ALA A CA 1
ATOM 774 C C . ALA A 1 100 ? -4.064 -8.599 -17.526 1.00 90.38 100 ALA A C 1
ATOM 776 O O . ALA A 1 100 ? -4.151 -8.910 -18.714 1.00 90.38 100 ALA A O 1
ATOM 777 N N . THR A 1 101 ? -3.770 -7.351 -17.146 1.00 89.31 101 THR A N 1
ATOM 778 C CA . THR A 1 101 ? -3.385 -6.290 -18.086 1.00 89.31 101 THR A CA 1
ATOM 779 C C . THR A 1 101 ? -2.024 -6.603 -18.712 1.00 89.31 101 THR A C 1
ATOM 781 O O . THR A 1 101 ? -1.042 -6.809 -18.000 1.00 89.31 101 THR A O 1
ATOM 784 N N . GLU A 1 102 ? -1.950 -6.604 -20.044 1.00 90.69 102 GLU A N 1
ATOM 785 C CA . GLU A 1 102 ? -0.694 -6.786 -20.779 1.00 90.69 102 GLU A CA 1
ATOM 786 C C . GLU A 1 102 ? 0.290 -5.636 -20.497 1.00 90.69 102 GLU A C 1
ATOM 788 O O . GLU A 1 102 ? -0.087 -4.463 -20.482 1.00 90.69 102 GLU A O 1
ATOM 793 N N . GLU A 1 103 ? 1.562 -5.972 -20.282 1.00 88.25 103 GLU A N 1
ATOM 794 C CA . GLU A 1 103 ? 2.635 -4.987 -20.127 1.00 88.25 103 GLU A CA 1
ATOM 795 C C . GLU A 1 103 ? 3.063 -4.426 -21.496 1.00 88.25 103 GLU A C 1
ATOM 797 O O . GLU A 1 103 ? 3.186 -5.183 -22.464 1.00 88.25 103 GLU A O 1
ATOM 802 N N . PRO A 1 104 ? 3.360 -3.120 -21.610 1.00 87.12 104 PRO A N 1
ATOM 803 C CA . PRO A 1 104 ? 3.783 -2.529 -22.874 1.00 87.12 104 PRO A CA 1
ATOM 804 C C . PRO A 1 104 ? 5.144 -3.068 -23.344 1.00 87.12 104 PRO A C 1
ATOM 806 O O . PRO A 1 104 ? 6.064 -3.309 -22.560 1.00 87.12 104 PRO A O 1
ATOM 809 N N . VAL A 1 105 ? 5.324 -3.174 -24.664 1.00 85.75 105 VAL A N 1
ATOM 810 C CA . VAL A 1 105 ? 6.611 -3.561 -25.261 1.00 85.75 105 VAL A CA 1
ATOM 811 C C . VAL A 1 105 ? 7.618 -2.414 -25.138 1.00 85.75 105 VAL A C 1
ATOM 813 O O . VAL A 1 105 ? 7.469 -1.359 -25.757 1.00 85.75 105 VAL A O 1
ATOM 816 N N . VAL A 1 106 ? 8.696 -2.640 -24.383 1.00 85.25 106 VAL A N 1
ATOM 817 C CA . VAL A 1 106 ? 9.766 -1.654 -24.164 1.00 85.25 106 VAL A CA 1
ATOM 818 C C . VAL A 1 106 ? 11.029 -2.054 -24.922 1.00 85.25 106 VAL A C 1
ATOM 820 O O . VAL A 1 106 ? 11.516 -3.180 -24.808 1.00 85.25 106 VAL A O 1
ATOM 823 N N . LYS A 1 107 ? 11.627 -1.118 -25.669 1.00 85.31 107 LYS A N 1
ATOM 824 C CA . LYS A 1 107 ? 12.960 -1.336 -26.255 1.00 85.31 107 LYS A CA 1
ATOM 825 C C . LYS A 1 107 ? 13.985 -1.524 -25.132 1.00 85.31 107 LYS A C 1
ATOM 827 O O . LYS A 1 107 ? 14.076 -0.687 -24.237 1.00 85.31 107 LYS A O 1
ATOM 832 N N . VAL A 1 108 ? 14.831 -2.554 -25.223 1.00 84.44 108 VAL A N 1
ATOM 833 C CA . VAL A 1 108 ? 15.880 -2.846 -24.218 1.00 84.44 108 VAL A CA 1
ATOM 834 C C . VAL A 1 108 ? 16.784 -1.638 -23.953 1.00 84.44 108 VAL A C 1
ATOM 836 O O . VAL A 1 108 ? 17.181 -1.397 -22.816 1.00 84.44 108 VAL A O 1
ATOM 839 N N . SER A 1 109 ? 17.094 -0.853 -24.989 1.00 83.88 109 SER A N 1
ATOM 840 C CA . SER A 1 109 ? 17.873 0.382 -24.856 1.00 83.88 109 SER A CA 1
ATOM 841 C C . SER A 1 109 ? 17.201 1.410 -23.944 1.00 83.88 109 SER A C 1
ATOM 843 O O . SER A 1 109 ? 17.893 2.072 -23.181 1.00 83.88 109 SER A O 1
ATOM 845 N N . THR A 1 110 ? 15.871 1.524 -24.003 1.00 79.44 110 THR A N 1
ATOM 846 C CA . THR A 1 110 ? 15.073 2.422 -23.159 1.00 79.44 110 THR A CA 1
ATOM 847 C C . THR A 1 110 ? 15.016 1.911 -21.726 1.00 79.44 110 THR A C 1
ATOM 849 O O . THR A 1 110 ? 15.245 2.680 -20.801 1.00 79.44 110 THR A O 1
ATOM 852 N N . LEU A 1 111 ? 14.817 0.603 -21.524 1.00 80.19 111 LEU A N 1
ATOM 853 C CA . LEU A 1 111 ? 14.826 0.021 -20.179 1.00 80.19 111 LEU A CA 1
ATOM 854 C C . LEU A 1 111 ? 16.188 0.199 -19.490 1.00 80.19 111 LEU A C 1
ATOM 856 O O . LEU A 1 111 ? 16.242 0.532 -18.314 1.00 80.19 111 LEU A O 1
ATOM 860 N N . LYS A 1 112 ? 17.298 0.030 -20.218 1.00 80.38 112 LYS A N 1
ATOM 861 C CA . LYS A 1 112 ? 18.647 0.227 -19.664 1.00 80.38 112 LYS A CA 1
ATOM 862 C C . LYS A 1 112 ? 18.960 1.686 -19.328 1.00 80.38 112 LYS A C 1
ATOM 864 O O . LYS A 1 112 ? 19.707 1.923 -18.386 1.00 80.38 112 LYS A O 1
ATOM 869 N N . SER A 1 113 ? 18.449 2.643 -20.103 1.00 80.69 113 SER A N 1
ATOM 870 C CA . SER A 1 113 ? 18.744 4.066 -19.897 1.00 80.69 113 SER A CA 1
ATOM 871 C C . SER A 1 113 ? 17.788 4.752 -18.922 1.00 80.69 113 SER A C 1
ATOM 873 O O . SER A 1 113 ? 18.219 5.637 -18.191 1.00 80.69 113 SER A O 1
ATOM 875 N N . GLN A 1 114 ? 16.514 4.351 -18.899 1.00 78.12 114 GLN A N 1
ATOM 876 C CA . GLN A 1 114 ? 15.457 4.996 -18.109 1.00 78.12 114 GLN A CA 1
ATOM 877 C C . GLN A 1 114 ? 14.943 4.126 -16.956 1.00 78.12 114 GLN A C 1
ATOM 879 O O . GLN A 1 114 ? 14.301 4.645 -16.050 1.00 78.12 114 GLN A O 1
ATOM 884 N N . GLY A 1 115 ? 15.195 2.813 -16.974 1.00 78.06 115 GLY A N 1
ATOM 885 C CA . GLY A 1 115 ? 14.718 1.893 -15.935 1.00 78.06 115 GLY A CA 1
ATOM 886 C C . GLY A 1 115 ? 13.197 1.734 -15.888 1.00 78.06 115 GLY A C 1
ATOM 887 O O . GLY A 1 115 ? 12.676 1.301 -14.866 1.00 78.06 115 GLY A O 1
ATOM 888 N N . CYS A 1 116 ? 12.481 2.110 -16.951 1.00 77.31 116 CYS A N 1
ATOM 889 C CA . CYS A 1 116 ? 11.028 2.223 -16.923 1.00 77.31 116 CYS A CA 1
ATOM 890 C C . CYS A 1 116 ? 10.366 1.913 -18.279 1.00 77.31 116 CYS A C 1
ATOM 892 O O . CYS A 1 116 ? 11.013 1.961 -19.330 1.00 77.31 116 CYS A O 1
ATOM 894 N N . ALA A 1 117 ? 9.076 1.578 -18.229 1.00 81.12 117 ALA A N 1
ATOM 895 C CA . ALA A 1 117 ? 8.195 1.376 -19.374 1.00 81.12 117 ALA A CA 1
ATOM 896 C C . ALA A 1 117 ? 7.420 2.662 -19.734 1.00 81.12 117 ALA A C 1
ATOM 898 O O . ALA A 1 117 ? 7.199 3.486 -18.851 1.00 81.12 117 ALA A O 1
ATOM 899 N N . PRO A 1 118 ? 6.981 2.854 -20.996 1.00 83.38 118 PRO A N 1
ATOM 900 C CA . PRO A 1 118 ? 6.078 3.950 -21.356 1.00 83.38 118 PRO A CA 1
ATOM 901 C C . PRO A 1 118 ? 4.795 3.931 -20.512 1.00 83.38 118 PRO A C 1
ATOM 903 O O . PRO A 1 118 ? 4.387 2.838 -20.115 1.00 83.38 118 PRO A O 1
ATOM 906 N N . PRO A 1 119 ? 4.130 5.081 -20.290 1.00 87.12 119 PRO A N 1
ATOM 907 C CA . PRO A 1 119 ? 2.900 5.118 -19.512 1.00 87.12 119 PRO A CA 1
ATOM 908 C C . PRO A 1 119 ? 1.800 4.225 -20.087 1.00 87.12 119 PRO A C 1
ATOM 910 O O . PRO A 1 119 ? 1.634 4.130 -21.307 1.00 87.12 119 PRO A O 1
ATOM 913 N N . PHE A 1 120 ? 1.045 3.570 -19.208 1.00 89.62 120 PHE A N 1
ATOM 914 C CA . PHE A 1 120 ? -0.083 2.720 -19.591 1.00 89.62 120 PHE A CA 1
ATOM 915 C C . PHE A 1 120 ? -1.139 2.654 -18.487 1.00 89.62 120 PHE A C 1
ATOM 917 O O . PHE A 1 120 ? -0.865 2.912 -17.316 1.00 89.62 120 PHE A O 1
ATOM 924 N N . ILE A 1 121 ? -2.371 2.321 -18.866 1.00 91.94 121 ILE A N 1
ATOM 925 C CA . ILE A 1 121 ? -3.513 2.331 -17.951 1.00 91.94 121 ILE A CA 1
ATOM 926 C C . ILE A 1 121 ? -3.673 0.976 -17.264 1.00 91.94 121 ILE A C 1
ATOM 928 O O . ILE A 1 121 ? -3.662 -0.071 -17.906 1.00 91.94 121 ILE A O 1
ATOM 932 N N . ARG A 1 122 ? -3.895 1.023 -15.951 1.00 91.38 122 ARG A N 1
ATOM 933 C CA . ARG A 1 122 ? -4.255 -0.106 -15.091 1.00 91.38 122 ARG A CA 1
ATOM 934 C C . ARG A 1 122 ? -5.619 0.136 -14.458 1.00 91.38 122 ARG A C 1
ATOM 936 O O . ARG A 1 122 ? -5.995 1.278 -14.178 1.00 91.38 122 ARG A O 1
ATOM 943 N N . GLN A 1 123 ? -6.356 -0.939 -14.198 1.00 91.88 123 GLN A N 1
ATOM 944 C CA . GLN A 1 123 ? -7.598 -0.872 -13.433 1.00 91.88 123 GLN A CA 1
ATOM 945 C C . GLN A 1 123 ? -7.299 -1.110 -11.950 1.00 91.88 123 GLN A C 1
ATOM 947 O O . GLN A 1 123 ? -6.991 -2.219 -11.526 1.00 91.88 123 GLN A O 1
ATOM 952 N N . CYS A 1 124 ? -7.424 -0.059 -11.148 1.00 92.19 124 CYS A N 1
ATOM 953 C CA . CYS A 1 124 ? -7.154 -0.073 -9.715 1.00 92.19 124 CYS A CA 1
ATOM 954 C C . CYS A 1 124 ? -8.452 -0.007 -8.902 1.00 92.19 124 CYS A C 1
ATOM 956 O O . CYS A 1 124 ? -9.506 0.383 -9.399 1.00 92.19 124 CYS A O 1
ATOM 958 N N . SER A 1 125 ? -8.377 -0.347 -7.615 1.00 93.62 125 SER A N 1
ATOM 959 C CA . SER A 1 125 ? -9.443 -0.007 -6.662 1.00 93.62 125 SER A CA 1
ATOM 960 C C . SER A 1 125 ? -9.335 1.462 -6.255 1.00 93.62 125 SER A C 1
ATOM 962 O O . SER A 1 125 ? -8.233 1.943 -5.987 1.00 93.62 125 SER A O 1
ATOM 964 N N . ASN A 1 126 ? -10.465 2.166 -6.157 1.00 94.12 126 ASN A N 1
ATOM 965 C CA . ASN A 1 126 ? -10.499 3.534 -5.654 1.00 94.12 126 ASN A CA 1
ATOM 966 C C . ASN A 1 126 ? -10.159 3.562 -4.161 1.00 94.12 126 ASN A C 1
ATOM 968 O O . ASN A 1 126 ? -11.008 3.332 -3.297 1.00 94.12 126 ASN A O 1
ATOM 972 N N . TRP A 1 127 ? -8.902 3.854 -3.855 1.00 92.50 127 TRP A N 1
ATOM 973 C CA . TRP A 1 127 ? -8.413 3.920 -2.487 1.00 92.50 127 TRP A CA 1
ATOM 974 C C . TRP A 1 127 ? -8.954 5.127 -1.712 1.00 92.50 127 TRP A C 1
ATOM 976 O O . TRP A 1 127 ? -8.873 5.127 -0.486 1.00 92.50 127 TRP A O 1
ATOM 986 N N . SER A 1 128 ? -9.540 6.139 -2.368 1.00 93.19 128 SER A N 1
ATOM 987 C CA . SER A 1 128 ? -10.033 7.346 -1.684 1.00 93.19 128 SER A CA 1
ATOM 988 C C . SER A 1 128 ? -11.161 6.997 -0.720 1.00 93.19 128 SER A C 1
ATOM 990 O O . SER A 1 128 ? -11.145 7.412 0.433 1.00 93.19 128 SER A O 1
ATOM 992 N N . THR A 1 129 ? -12.054 6.094 -1.136 1.00 94.00 129 THR A N 1
ATOM 993 C CA . THR A 1 129 ? -13.112 5.546 -0.276 1.00 94.00 129 THR A CA 1
ATOM 994 C C . THR A 1 129 ? -12.549 4.825 0.951 1.00 94.00 129 THR A C 1
ATOM 996 O O . THR A 1 129 ? -13.141 4.864 2.030 1.00 94.00 129 THR A O 1
ATOM 999 N N . LEU A 1 130 ? -11.394 4.168 0.811 1.00 93.00 130 LEU A N 1
ATOM 1000 C CA . LEU A 1 130 ? -10.717 3.530 1.934 1.00 93.00 130 LEU A CA 1
ATOM 1001 C C . LEU A 1 130 ? -10.101 4.575 2.880 1.00 93.00 130 LEU A C 1
ATOM 1003 O O . LEU A 1 130 ? -10.263 4.433 4.091 1.00 93.00 130 LEU A O 1
ATOM 1007 N N . TYR A 1 131 ? -9.460 5.633 2.366 1.00 92.12 131 TYR A N 1
ATOM 1008 C CA . TYR A 1 131 ? -8.949 6.731 3.203 1.00 92.12 131 TYR A CA 1
ATOM 1009 C C . TYR A 1 131 ? -10.060 7.424 3.993 1.00 92.12 131 TYR A C 1
ATOM 1011 O O . TYR A 1 131 ? -9.892 7.661 5.193 1.00 92.12 131 TYR A O 1
ATOM 1019 N N . ASP A 1 132 ? -11.200 7.699 3.357 1.00 93.38 132 ASP A N 1
ATOM 1020 C CA . ASP A 1 132 ? -12.355 8.311 4.018 1.00 93.38 132 ASP A CA 1
ATOM 1021 C C . ASP A 1 132 ? -12.853 7.429 5.167 1.00 93.38 132 ASP A C 1
ATOM 1023 O O . ASP A 1 132 ? -13.048 7.896 6.293 1.00 93.38 132 ASP A O 1
ATOM 1027 N N . PHE A 1 133 ? -12.980 6.122 4.913 1.00 93.94 133 PHE A N 1
ATOM 1028 C CA . PHE A 1 133 ? -13.386 5.156 5.929 1.00 93.94 133 PHE A CA 1
ATOM 1029 C C . PHE A 1 133 ? -12.414 5.115 7.114 1.00 93.94 133 PHE A C 1
ATOM 1031 O O . PHE A 1 133 ? -12.845 5.118 8.268 1.00 93.94 133 PHE A O 1
ATOM 1038 N N . ILE A 1 134 ? -11.106 5.084 6.851 1.00 92.19 134 ILE A N 1
ATOM 1039 C CA . ILE A 1 134 ? -10.073 5.039 7.897 1.00 92.19 134 ILE A CA 1
ATOM 1040 C C . ILE A 1 134 ? -10.091 6.309 8.731 1.00 92.19 134 ILE A C 1
ATOM 1042 O O . ILE A 1 134 ? -10.057 6.231 9.958 1.00 92.19 134 ILE A O 1
ATOM 1046 N N . SER A 1 135 ? -10.181 7.465 8.079 1.00 92.06 135 SER A N 1
ATOM 1047 C CA . SER A 1 135 ? -10.199 8.765 8.748 1.00 92.06 135 SER A CA 1
ATOM 1048 C C . SER A 1 135 ? -11.420 8.889 9.661 1.00 92.06 135 SER A C 1
ATOM 1050 O O . SER A 1 135 ? -11.294 9.250 10.833 1.00 92.06 135 SER A O 1
ATOM 1052 N N . ALA A 1 136 ? -12.598 8.491 9.170 1.00 94.12 136 ALA A N 1
ATOM 1053 C CA . ALA A 1 136 ? -13.816 8.445 9.971 1.00 94.12 136 ALA A CA 1
ATOM 1054 C C . ALA A 1 136 ? -13.706 7.446 11.137 1.00 94.12 136 ALA A C 1
ATOM 1056 O O . ALA A 1 136 ? -14.105 7.756 12.262 1.00 94.12 136 ALA A O 1
ATOM 1057 N N . ASN A 1 137 ? -13.133 6.261 10.899 1.00 94.12 137 ASN A N 1
ATOM 1058 C CA . ASN A 1 137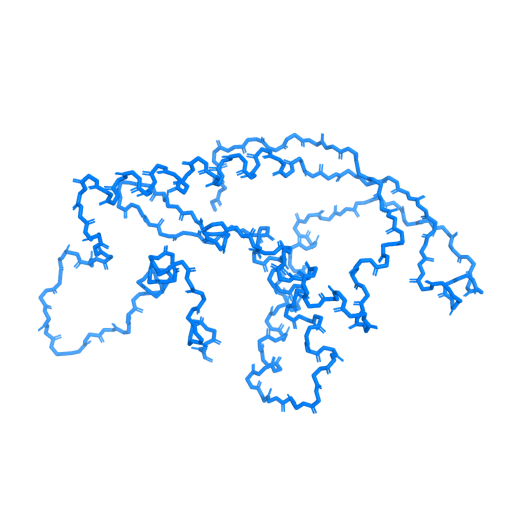 ? -12.929 5.247 11.932 1.00 94.12 137 ASN A CA 1
ATOM 1059 C C . ASN A 1 137 ? -11.981 5.732 13.040 1.00 94.12 137 ASN A C 1
ATOM 1061 O O . ASN A 1 137 ? -12.284 5.576 14.226 1.00 94.12 137 ASN A O 1
ATOM 1065 N N . TYR A 1 138 ? -10.870 6.363 12.658 1.00 91.00 138 TYR A N 1
ATOM 1066 C CA . TYR A 1 138 ? -9.912 6.962 13.579 1.00 91.00 138 TYR A CA 1
ATOM 1067 C C . TYR A 1 138 ? -10.570 8.043 14.437 1.00 91.00 138 TYR A C 1
ATOM 1069 O O . TYR A 1 138 ? -10.471 7.997 15.666 1.00 91.00 138 TYR A O 1
ATOM 1077 N N . LEU A 1 139 ? -11.304 8.969 13.811 1.00 92.06 139 LEU A N 1
ATOM 1078 C CA . LEU A 1 139 ? -11.996 10.040 14.521 1.00 92.06 139 LEU A CA 1
ATOM 1079 C C . LEU A 1 139 ? -13.038 9.486 15.499 1.00 92.06 139 LEU A C 1
ATOM 1081 O O . LEU A 1 139 ? -13.071 9.904 16.657 1.00 92.06 139 LEU A O 1
ATOM 1085 N N . ALA A 1 140 ? -13.843 8.511 15.073 1.00 91.69 140 ALA A N 1
ATOM 1086 C CA . ALA A 1 140 ? -14.834 7.867 15.931 1.00 91.69 140 ALA A CA 1
ATOM 1087 C C . ALA A 1 140 ? -14.181 7.192 17.150 1.00 91.69 140 ALA A C 1
ATOM 1089 O O . ALA A 1 140 ? -14.680 7.307 18.272 1.00 91.69 140 ALA A O 1
ATOM 1090 N N . PHE A 1 141 ? -13.038 6.528 16.961 1.00 88.44 141 PHE A N 1
ATOM 1091 C CA . PHE A 1 141 ? -12.286 5.947 18.070 1.00 88.44 141 PHE A CA 1
ATOM 1092 C C . PHE A 1 141 ? -11.672 7.011 18.988 1.00 88.44 141 PHE A C 1
ATOM 1094 O O . PHE A 1 141 ? -11.705 6.864 20.209 1.00 88.44 141 PHE A O 1
ATOM 1101 N N . HIS A 1 142 ? -11.149 8.106 18.436 1.00 85.62 142 HIS A N 1
ATOM 1102 C CA . HIS A 1 142 ? -10.634 9.219 19.231 1.00 85.62 142 HIS A CA 1
ATOM 1103 C C . HIS A 1 142 ? -11.724 9.869 20.083 1.00 85.62 142 HIS A C 1
ATOM 1105 O O . HIS A 1 142 ? -11.523 10.072 21.279 1.00 85.62 142 HIS A O 1
ATOM 1111 N N . GLN A 1 143 ? -12.902 10.116 19.512 1.00 87.31 143 GLN A N 1
ATOM 1112 C CA . GLN A 1 143 ? -14.058 10.627 20.249 1.00 87.31 143 GLN A CA 1
ATOM 1113 C C . GLN A 1 143 ? -14.517 9.657 21.344 1.00 87.31 143 GLN A C 1
ATOM 1115 O O . GLN A 1 143 ? -14.865 10.092 22.440 1.00 87.31 143 GLN A O 1
ATOM 1120 N N . PHE A 1 144 ? -14.490 8.350 21.069 1.00 85.19 144 PHE A N 1
ATOM 1121 C CA . PHE A 1 144 ? -14.771 7.324 22.070 1.00 85.19 144 PHE A CA 1
ATOM 1122 C C . PHE A 1 144 ? -13.781 7.391 23.243 1.00 85.19 144 PHE A C 1
ATOM 1124 O O . PHE A 1 144 ? -14.215 7.457 24.387 1.00 85.19 144 PHE A O 1
ATOM 1131 N N . LYS A 1 145 ? -12.468 7.474 22.979 1.00 82.94 145 LYS A N 1
ATOM 1132 C CA . LYS A 1 145 ? -11.450 7.634 24.036 1.00 82.94 145 LYS A CA 1
ATOM 1133 C C . LYS A 1 145 ? -11.672 8.898 24.873 1.00 82.94 145 LYS A C 1
ATOM 1135 O O . LYS A 1 145 ? -11.577 8.847 26.091 1.00 82.94 145 LYS A O 1
ATOM 1140 N N . VAL A 1 146 ? -11.995 10.027 24.238 1.00 79.12 146 VAL A N 1
ATOM 1141 C CA . VAL A 1 146 ? -12.254 11.291 24.954 1.00 79.12 146 VAL A CA 1
ATOM 1142 C C . VAL A 1 146 ? -13.444 11.164 25.908 1.00 79.12 146 VAL A C 1
ATOM 1144 O O . VAL A 1 146 ? -13.396 11.694 27.012 1.00 79.12 146 VAL A O 1
ATOM 1147 N N . LYS A 1 147 ? -14.501 10.448 25.508 1.00 82.25 147 LYS A N 1
ATOM 1148 C CA . LYS A 1 147 ? -15.704 10.252 26.333 1.00 82.25 147 LYS A CA 1
ATOM 1149 C C . LYS A 1 147 ? -15.524 9.210 27.438 1.00 82.25 147 LYS A C 1
ATOM 1151 O O . LYS A 1 147 ? -16.111 9.365 28.503 1.00 82.25 147 LYS A O 1
ATOM 1156 N N . ASN A 1 148 ? -14.752 8.156 27.181 1.00 78.12 148 ASN A N 1
ATOM 1157 C CA . ASN A 1 148 ? -14.691 6.966 28.033 1.00 78.12 148 ASN A CA 1
ATOM 1158 C C . ASN A 1 148 ? -13.368 6.818 28.811 1.00 78.12 148 ASN A C 1
ATOM 1160 O O . ASN A 1 148 ? -13.226 5.868 29.575 1.00 78.12 148 ASN A O 1
ATOM 1164 N N . GLY A 1 149 ? -12.413 7.739 28.645 1.00 68.44 149 GLY A N 1
ATOM 1165 C CA . GLY A 1 149 ? -11.096 7.680 29.284 1.00 68.44 149 GLY A CA 1
ATOM 1166 C C . GLY A 1 149 ? -10.104 6.760 28.562 1.00 68.44 149 GLY A C 1
ATOM 1167 O O . GLY A 1 149 ? -10.300 6.362 27.409 1.00 68.44 149 GLY A O 1
ATOM 1168 N N . THR A 1 150 ? -8.988 6.442 29.227 1.00 59.41 150 THR A N 1
ATOM 1169 C CA . THR A 1 150 ? -7.980 5.503 28.716 1.00 59.41 150 THR A CA 1
ATOM 1170 C C . THR A 1 150 ? -8.603 4.124 28.564 1.00 59.41 150 THR A C 1
ATOM 1172 O O . THR A 1 150 ? -8.894 3.441 29.539 1.00 59.41 150 THR A O 1
ATOM 1175 N N . TRP A 1 151 ? -8.810 3.714 27.319 1.00 52.94 1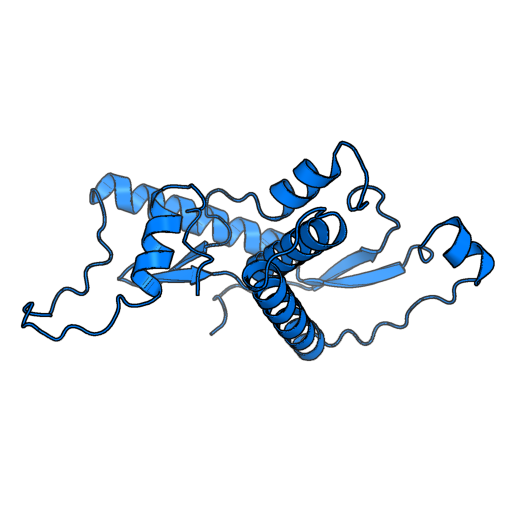51 TRP A N 1
ATOM 1176 C CA . TRP A 1 151 ? -9.340 2.399 27.008 1.00 52.94 151 TRP A CA 1
ATOM 1177 C C . TRP A 1 151 ? -8.212 1.362 27.067 1.00 52.94 151 TRP A C 1
ATOM 1179 O O . TRP A 1 151 ? -7.250 1.447 26.298 1.00 52.94 151 TRP A O 1
ATOM 1189 N N . SER A 1 152 ? -8.317 0.402 27.989 1.00 50.94 152 SER A N 1
ATOM 1190 C CA . SER A 1 152 ? -7.448 -0.771 28.024 1.00 50.94 152 SER A CA 1
ATOM 1191 C C . SER A 1 152 ? -8.001 -1.855 27.106 1.00 50.94 152 SER A C 1
ATOM 1193 O O . SER A 1 152 ? -9.176 -2.210 27.166 1.00 50.94 152 SER A O 1
ATOM 1195 N N . CYS A 1 153 ? -7.124 -2.441 26.293 1.00 48.47 153 CYS A N 1
ATOM 1196 C CA . CYS A 1 153 ? -7.346 -3.764 25.719 1.00 48.47 153 CYS A CA 1
ATOM 1197 C C . CYS A 1 153 ? -7.231 -4.823 26.826 1.00 48.47 153 CYS A C 1
ATOM 1199 O O . CYS A 1 153 ? -6.298 -5.622 26.819 1.00 48.47 153 CYS A O 1
ATOM 1201 N N . SER A 1 154 ? -8.098 -4.790 27.836 1.00 45.03 154 SER A N 1
ATOM 1202 C CA . SER A 1 154 ? -8.127 -5.827 28.861 1.00 45.03 154 SER A CA 1
ATOM 1203 C C . SER A 1 154 ? -8.938 -7.016 28.347 1.00 45.03 154 SER A C 1
ATOM 1205 O O . SER A 1 154 ? -10.062 -6.873 27.871 1.00 45.03 154 SER A O 1
ATOM 1207 N N . ASN A 1 155 ? -8.357 -8.213 28.460 1.00 44.78 155 ASN A N 1
ATOM 1208 C CA . ASN A 1 155 ? -9.119 -9.457 28.492 1.00 44.78 155 ASN A CA 1
ATOM 1209 C C . ASN A 1 155 ? -9.924 -9.455 29.802 1.00 44.78 155 ASN A C 1
ATOM 1211 O O . ASN A 1 155 ? -9.503 -10.091 30.766 1.00 44.78 155 ASN A O 1
ATOM 1215 N N . GLU A 1 156 ? -11.006 -8.689 29.916 1.00 37.78 156 GLU A N 1
ATOM 1216 C CA . GLU A 1 156 ? -11.795 -8.740 31.149 1.00 37.78 156 GLU A CA 1
ATOM 1217 C C . GLU A 1 156 ? -12.455 -10.117 31.264 1.00 37.78 156 GLU A C 1
ATOM 1219 O O . GLU A 1 156 ? -13.370 -10.461 30.517 1.00 37.78 156 GLU A O 1
ATOM 1224 N N . GLY A 1 157 ? -11.886 -10.931 32.164 1.00 40.69 157 GLY A N 1
ATOM 1225 C CA . GLY A 1 157 ? -12.279 -12.311 32.429 1.00 40.69 157 GLY A CA 1
ATOM 1226 C C . GLY A 1 157 ? -11.140 -13.322 32.618 1.00 40.69 157 GLY A C 1
ATOM 1227 O O . GLY A 1 157 ? -11.342 -14.488 32.278 1.00 40.69 157 GLY A O 1
ATOM 1228 N N . ARG A 1 158 ? -9.953 -12.959 33.128 1.00 37.69 158 ARG A N 1
ATOM 1229 C CA . ARG A 1 158 ? -9.007 -13.986 33.596 1.00 37.69 158 ARG A CA 1
ATOM 1230 C C . ARG A 1 158 ? -8.260 -13.580 34.859 1.00 37.69 158 ARG A C 1
ATOM 1232 O O . ARG A 1 158 ? -7.373 -12.738 34.827 1.00 37.69 158 ARG A O 1
ATOM 1239 N N . ASP A 1 159 ? -8.673 -14.235 35.936 1.00 34.59 159 ASP A N 1
ATOM 1240 C CA . ASP A 1 159 ? -7.923 -14.453 37.163 1.00 34.59 159 ASP A CA 1
ATOM 1241 C C . ASP A 1 159 ? -6.472 -14.821 36.804 1.00 34.59 159 ASP A C 1
ATOM 1243 O O . ASP A 1 159 ? -6.224 -15.782 36.062 1.00 34.59 159 ASP A O 1
ATOM 1247 N N . GLU A 1 160 ? -5.522 -14.002 37.249 1.00 39.91 160 GLU A N 1
ATOM 1248 C CA . GLU A 1 160 ? -4.094 -14.216 37.038 1.00 39.91 160 GLU A CA 1
ATOM 1249 C C . GLU A 1 160 ? -3.632 -15.353 37.951 1.00 39.91 160 GLU A C 1
ATOM 1251 O O . GLU A 1 160 ? -3.167 -15.143 39.067 1.00 39.91 160 GLU A O 1
ATOM 1256 N N . THR A 1 161 ? -3.774 -16.585 37.473 1.00 35.19 161 THR A N 1
ATOM 1257 C CA . THR A 1 161 ? -3.065 -17.729 38.047 1.00 35.19 161 THR A CA 1
ATOM 1258 C C . THR A 1 161 ? -1.817 -18.021 37.219 1.00 35.19 161 THR A C 1
ATOM 1260 O O . THR A 1 161 ? -1.817 -17.957 35.986 1.00 35.19 161 THR A O 1
ATOM 1263 N N . GLU A 1 162 ? -0.725 -18.265 37.938 1.00 36.25 162 GLU A N 1
ATOM 1264 C CA . GLU A 1 162 ? 0.634 -18.488 37.448 1.00 36.25 162 GLU A CA 1
ATOM 1265 C C . GLU A 1 162 ? 0.659 -19.576 36.354 1.00 36.25 162 GLU A C 1
ATOM 1267 O O . GLU A 1 162 ? 0.269 -20.720 36.584 1.00 36.25 162 GLU A O 1
ATOM 1272 N N . GLY A 1 163 ? 1.073 -19.200 35.136 1.00 46.31 163 GLY A N 1
ATOM 1273 C CA . GLY A 1 163 ? 1.004 -20.051 33.934 1.00 46.31 163 GLY A CA 1
ATOM 1274 C C . GLY A 1 163 ? 0.417 -19.374 32.684 1.00 46.31 163 GLY A C 1
ATOM 1275 O O . GLY A 1 163 ? 0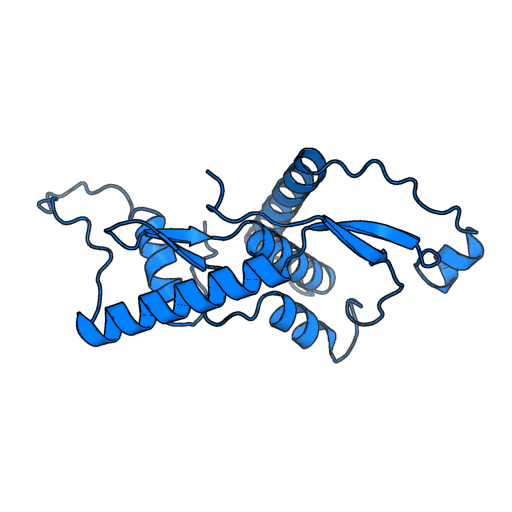.069 -20.052 31.715 1.00 46.31 163 GLY A O 1
ATOM 1276 N N . THR A 1 164 ? 0.279 -18.046 32.682 1.00 37.41 164 THR A N 1
ATOM 1277 C CA . THR A 1 164 ? -0.388 -17.276 31.625 1.00 37.41 164 THR A CA 1
ATOM 1278 C C . THR A 1 164 ? 0.289 -17.415 30.248 1.00 37.41 164 THR A C 1
ATOM 1280 O O . THR A 1 164 ? 1.484 -17.143 30.103 1.00 37.41 164 THR A O 1
ATOM 1283 N N . PRO A 1 165 ? -0.459 -17.793 29.188 1.00 38.94 165 PRO A N 1
ATOM 1284 C CA . PRO A 1 165 ? 0.048 -17.783 27.820 1.00 38.94 165 PRO A CA 1
ATOM 1285 C C . PRO A 1 165 ? 0.389 -16.358 27.378 1.00 38.94 165 PRO A C 1
ATOM 1287 O O . PRO A 1 165 ? -0.292 -15.404 27.759 1.00 38.94 165 PRO A O 1
ATOM 1290 N N . LYS A 1 166 ? 1.421 -16.241 26.532 1.00 43.78 166 LYS A N 1
ATOM 1291 C CA . LYS A 1 166 ? 1.908 -14.989 25.935 1.00 43.78 166 LYS A CA 1
ATOM 1292 C C . LYS A 1 166 ? 0.758 -14.068 25.499 1.00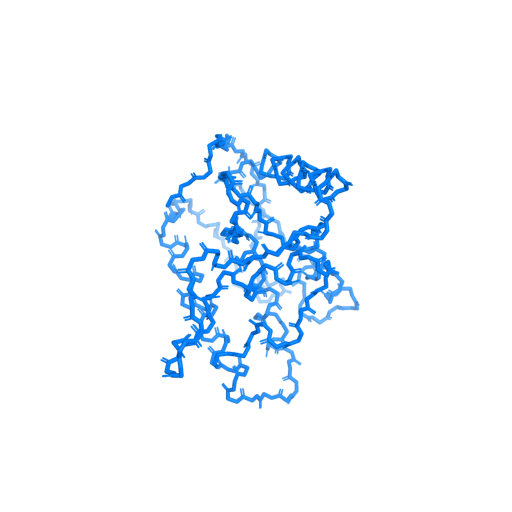 43.78 166 LYS A C 1
ATOM 1294 O O . LYS A 1 166 ? -0.220 -14.515 24.899 1.00 43.78 166 LYS A O 1
ATOM 1299 N N . ARG A 1 167 ? 0.935 -12.778 25.804 1.00 41.34 167 ARG A N 1
ATOM 1300 C CA . ARG A 1 167 ? 0.100 -11.626 25.434 1.00 41.34 167 ARG A CA 1
ATOM 1301 C C . ARG A 1 167 ? -0.573 -11.835 24.058 1.00 41.34 167 ARG A C 1
ATOM 1303 O O . ARG A 1 167 ? 0.128 -12.174 23.103 1.00 41.34 167 ARG A O 1
ATOM 1310 N N . PRO A 1 168 ? -1.904 -11.672 23.915 1.00 44.84 168 PRO A N 1
ATOM 1311 C CA . PRO A 1 168 ? -2.533 -11.830 22.613 1.00 44.84 168 PRO A CA 1
ATOM 1312 C C . PRO A 1 168 ? -1.997 -10.751 21.656 1.00 44.84 168 PRO A C 1
ATOM 1314 O O . PRO A 1 168 ? -1.897 -9.593 22.069 1.00 44.84 168 PRO A O 1
ATOM 1317 N N . PRO A 1 169 ? -1.741 -11.076 20.373 1.00 52.12 169 PRO A N 1
ATOM 1318 C CA . PRO A 1 169 ? -1.216 -10.132 19.372 1.00 52.12 169 PRO A CA 1
ATOM 1319 C C . PRO A 1 169 ? -2.006 -8.816 19.279 1.00 52.12 169 PRO A C 1
ATOM 1321 O O . PRO A 1 169 ? -1.501 -7.772 18.876 1.00 52.12 169 PRO A O 1
ATOM 1324 N N . GLN A 1 170 ? -3.277 -8.858 19.680 1.00 50.19 170 GLN A N 1
ATOM 1325 C CA . GLN A 1 170 ? -4.187 -7.725 19.676 1.00 50.19 170 GLN A CA 1
ATOM 1326 C C . GLN A 1 170 ? -3.861 -6.658 20.731 1.00 50.19 170 GLN A C 1
ATOM 1328 O O . GLN A 1 170 ? -4.154 -5.490 20.491 1.00 50.19 170 GLN A O 1
ATOM 1333 N N . ALA A 1 171 ? -3.245 -7.022 21.861 1.00 45.50 171 ALA A N 1
ATOM 1334 C CA . ALA A 1 171 ? -2.837 -6.066 22.892 1.00 45.50 171 ALA A CA 1
ATOM 1335 C C . ALA A 1 171 ? -1.594 -5.260 22.465 1.00 45.50 171 ALA A C 1
ATOM 1337 O O . ALA A 1 171 ? -1.533 -4.059 22.717 1.00 45.50 171 ALA A O 1
ATOM 1338 N N . ASP A 1 172 ? -0.659 -5.867 21.728 1.00 52.72 172 ASP A N 1
ATOM 1339 C CA . ASP A 1 172 ? 0.512 -5.156 21.191 1.00 52.72 172 ASP A CA 1
ATOM 1340 C C . ASP A 1 172 ? 0.120 -4.211 20.043 1.00 52.72 172 ASP A C 1
ATOM 1342 O O . ASP A 1 172 ? 0.476 -3.031 20.045 1.00 52.72 172 ASP A O 1
ATOM 1346 N N . LEU A 1 173 ? -0.746 -4.673 19.131 1.00 51.62 173 LEU A N 1
ATOM 1347 C CA . LEU A 1 173 ? -1.355 -3.828 18.091 1.00 51.62 173 LEU A CA 1
ATOM 1348 C C . LEU A 1 173 ? -2.174 -2.663 18.678 1.00 51.62 173 LEU A C 1
ATOM 1350 O O . LEU A 1 173 ? -2.316 -1.596 18.077 1.00 51.62 173 LEU A O 1
ATOM 1354 N N . CYS A 1 174 ? -2.733 -2.860 19.869 1.00 50.81 174 CYS A N 1
ATOM 1355 C CA . CYS A 1 174 ? -3.535 -1.871 20.575 1.00 50.81 174 CYS A CA 1
ATOM 1356 C C . CYS A 1 174 ? -2.702 -0.733 21.147 1.00 50.81 174 CYS A C 1
ATOM 1358 O O . CYS A 1 174 ? -3.122 0.421 21.026 1.00 50.81 174 CYS A O 1
ATOM 1360 N N . MET A 1 175 ? -1.522 -1.046 21.683 1.00 48.75 175 MET A N 1
ATOM 1361 C CA . MET A 1 175 ? -0.564 -0.056 22.173 1.00 48.75 175 MET A CA 1
ATOM 1362 C C . MET A 1 175 ? -0.023 0.822 21.037 1.00 48.75 175 MET A C 1
ATOM 1364 O O . MET A 1 175 ? 0.026 2.040 21.200 1.00 48.75 175 MET A O 1
ATOM 1368 N N . LEU A 1 176 ? 0.261 0.241 19.863 1.00 51.47 176 LEU A N 1
ATOM 1369 C CA . LEU A 1 176 ? 0.682 0.972 18.653 1.00 51.47 176 LEU A CA 1
ATOM 1370 C C . LEU A 1 176 ? -0.348 2.009 18.190 1.00 51.47 176 LEU A C 1
ATOM 1372 O O . LEU A 1 176 ? -0.022 3.154 17.887 1.00 51.47 176 LEU A O 1
ATOM 1376 N N . SER A 1 177 ? -1.626 1.627 18.180 1.00 49.00 177 SER A N 1
ATOM 1377 C CA . SER A 1 177 ? -2.712 2.537 17.801 1.00 49.00 177 SER A CA 1
ATOM 1378 C C . SER A 1 177 ? -3.043 3.570 18.894 1.00 49.00 177 SER A C 1
ATOM 1380 O O . SER A 1 177 ? -3.655 4.596 18.592 1.00 49.00 177 SER A O 1
ATOM 1382 N N . ALA A 1 178 ? -2.689 3.322 20.160 1.00 45.25 178 ALA A N 1
ATOM 1383 C CA . ALA A 1 178 ? -2.962 4.236 21.270 1.00 45.25 178 ALA A CA 1
ATOM 1384 C C . ALA A 1 178 ? -1.911 5.350 21.403 1.00 45.25 178 ALA A C 1
ATOM 1386 O O . ALA A 1 178 ? -2.277 6.479 21.733 1.00 45.25 178 ALA A O 1
ATOM 1387 N N . SER A 1 179 ? -0.638 5.051 21.127 1.00 47.03 179 SER A N 1
ATOM 1388 C CA . SER A 1 179 ? 0.489 5.988 21.236 1.00 47.03 179 SER A CA 1
ATOM 1389 C C . SER A 1 179 ? 0.609 6.961 20.059 1.00 47.03 179 SER A C 1
ATOM 1391 O O . SER A 1 179 ? 1.324 7.958 20.180 1.00 47.03 179 SER A O 1
ATOM 1393 N N . GLY A 1 180 ? -0.027 6.658 18.917 1.00 40.59 180 GLY A N 1
ATOM 1394 C CA . GLY A 1 180 ? 0.205 7.377 17.657 1.00 40.59 180 GLY A CA 1
ATOM 1395 C C . GLY A 1 180 ? 1.672 7.335 17.209 1.00 40.59 180 GLY A C 1
ATOM 1396 O O . GLY A 1 180 ? 2.108 8.197 16.453 1.00 40.59 180 GLY A O 1
ATOM 1397 N N . ARG A 1 181 ? 2.451 6.381 17.732 1.00 37.91 181 ARG A N 1
ATOM 1398 C CA . ARG A 1 181 ? 3.876 6.198 17.462 1.00 37.91 181 ARG A CA 1
ATOM 1399 C C . ARG A 1 181 ? 4.146 4.725 17.217 1.00 37.91 181 ARG A C 1
ATOM 1401 O O . ARG A 1 181 ? 3.763 3.892 18.043 1.00 37.91 181 ARG A O 1
ATOM 1408 N N . ASP A 1 182 ? 4.866 4.441 16.136 1.00 35.88 182 ASP A N 1
ATOM 1409 C CA . ASP A 1 182 ? 5.484 3.140 15.912 1.00 35.88 182 ASP A CA 1
ATOM 1410 C C . ASP A 1 182 ? 6.331 2.779 17.135 1.00 35.88 182 ASP A C 1
ATOM 1412 O O . ASP A 1 182 ? 7.232 3.517 17.542 1.00 35.88 182 ASP A O 1
ATOM 1416 N N . SER A 1 183 ? 5.997 1.661 17.772 1.00 34.88 183 SER A N 1
ATOM 1417 C CA . SER A 1 183 ? 6.819 1.106 18.836 1.00 34.88 183 SER A CA 1
ATOM 1418 C C . SER A 1 183 ? 7.991 0.383 18.170 1.00 34.88 183 SER A C 1
ATOM 1420 O O . SER A 1 183 ? 7.739 -0.493 17.338 1.00 34.88 183 SER A O 1
ATOM 1422 N N . PRO A 1 184 ? 9.253 0.697 18.516 1.00 33.59 184 PRO A N 1
ATOM 1423 C CA . PRO A 1 184 ? 10.429 0.054 17.921 1.00 33.59 184 PRO A CA 1
ATOM 1424 C C . PRO A 1 184 ? 10.425 -1.480 18.036 1.00 33.59 184 PRO A C 1
ATOM 1426 O O . PRO A 1 184 ? 11.093 -2.161 17.264 1.00 33.59 184 PRO A O 1
ATOM 1429 N N . GLU A 1 185 ? 9.656 -2.025 18.982 1.00 33.38 185 GLU A N 1
ATOM 1430 C CA . GLU A 1 185 ? 9.607 -3.449 19.322 1.00 33.38 185 GLU A CA 1
ATOM 1431 C C . GLU A 1 185 ? 8.422 -4.204 18.698 1.00 33.38 185 GLU A C 1
ATOM 1433 O O . GLU A 1 185 ? 8.388 -5.430 18.741 1.00 33.38 185 GLU A O 1
ATOM 1438 N N . ALA A 1 186 ? 7.472 -3.520 18.047 1.00 35.84 186 ALA A N 1
ATOM 1439 C CA . ALA A 1 186 ? 6.316 -4.173 17.415 1.00 35.84 186 ALA A CA 1
ATOM 1440 C C . ALA A 1 186 ? 6.664 -5.061 16.207 1.00 35.84 186 ALA A C 1
ATOM 1442 O O . ALA A 1 186 ? 5.810 -5.783 15.696 1.00 35.84 186 ALA A O 1
ATOM 1443 N N . HIS A 1 187 ? 7.918 -5.010 15.759 1.00 36.38 187 HIS A N 1
ATOM 1444 C CA . HIS A 1 187 ? 8.454 -5.797 14.653 1.00 36.38 187 HIS A CA 1
ATOM 1445 C C . HIS A 1 187 ? 9.445 -6.879 15.107 1.00 36.38 187 HIS A C 1
ATOM 1447 O O . HIS A 1 187 ? 10.131 -7.458 14.266 1.00 36.38 187 HIS A O 1
ATOM 1453 N N . VAL A 1 188 ? 9.545 -7.151 16.413 1.00 27.23 188 VAL A N 1
ATOM 1454 C CA . VAL A 1 188 ? 10.400 -8.221 16.939 1.00 27.23 188 VAL A CA 1
ATOM 1455 C C . VAL A 1 188 ? 9.538 -9.459 17.193 1.00 27.23 188 VAL A C 1
ATOM 1457 O O . VAL A 1 188 ? 8.894 -9.594 18.234 1.00 27.23 188 VAL A O 1
ATOM 1460 N N . HIS A 1 189 ? 9.514 -10.349 16.202 1.00 30.28 189 HIS A N 1
ATOM 1461 C CA . HIS A 1 189 ? 9.121 -11.749 16.360 1.00 30.28 189 HIS A CA 1
ATOM 1462 C C . HIS A 1 189 ? 10.365 -12.629 16.427 1.00 30.28 189 HIS A C 1
ATOM 1464 O O . HIS A 1 189 ? 11.295 -12.382 15.625 1.00 30.28 189 HIS A O 1
#

Foldseek 3Di:
DDDPDAFDKDKDKDDLDPQCDLDDPCNLVSLCVLQDDLQSQWFFDDPLRFIDHDLSSLLSVLSSLVSCVVVDPDDDPLSVVSNVVSVVSVVVVCVVVPFPDDADDDDPVCCVVRVDDHMDIGIDTRCVRVSVVRVVRLVVVVVVCVVPPDRAPDPPDDDDDPPDDDDDLRRLSVVCRVVSDDDPCNSPD

Radius of gyration: 20.08 Å; chains: 1; bounding box: 43×33×64 Å

Secondary structure (DSSP, 8-state):
---S----EEEEEE---GGG-TT-TTHHHHHHHHH--TTTTEEEETTTTEEEE-HHHHHHHHHHHHHHHHH-SS--HHHHHHHHHHHHHHHHHHHHT---PPPP---HHHHHHHSSPPPEEEEEE-HHHHHHHHHHHHHHHHHHHHHH-S-----TT----S------HHHHHHHHHHHTS--TTTT--

Organism: NCBI:txid64659